Protein AF-A0A6A3AY02-F1 (afdb_monomer)

Radius of gyration: 21.44 Å; Cα contacts (8 Å, |Δi|>4): 370; chains: 1; bounding box: 62×50×59 Å

Mean predicted aligned error: 6.91 Å

Solvent-accessible surface area (backbone atoms only — not comparable to full-atom values): 13619 Å² total; per-residue (Å²): 131,86,52,74,67,58,55,50,52,54,50,51,51,53,55,56,56,63,70,63,65,69,79,78,70,80,84,74,63,45,76,61,80,74,96,69,94,82,72,76,54,51,54,57,48,49,52,50,34,54,79,69,73,44,45,33,36,35,40,76,38,62,57,63,68,48,48,60,43,36,38,75,63,79,38,34,30,33,34,22,44,49,58,91,47,27,60,59,23,34,77,30,59,67,55,16,37,51,48,42,46,69,56,41,59,70,47,47,78,51,21,41,58,46,29,39,26,51,30,63,31,40,89,74,38,93,82,65,46,51,87,19,46,58,47,20,51,50,27,43,46,52,35,28,49,76,68,73,36,43,91,64,34,36,54,33,42,34,36,44,65,79,55,41,67,35,54,73,61,24,80,56,10,28,56,32,73,84,42,37,79,75,44,49,48,61,37,51,54,49,24,58,76,62,75,30,59,88,40,70,50,83,60,36,66,60,57,34,72,76,34,59,92,78,39,53,69,37,30,52,67,73,43,89,50,96,81,63,88,59,33,37,56,54,32,52,53,42,9,51,51,28,20,51,66,74,71,108

Nearest PDB structures (foldseek):
  6jms-assembly1_A  TM=9.534E-01  e=2.964E-25  Cryptomeria japonica
  1ghr-assembly1_A  TM=9.213E-01  e=2.126E-22  Hordeum vulgare
  1ghs-assembly2_B  TM=9.311E-01  e=1.756E-21  Hordeum vulgare
  3ur8-assembly1_A  TM=9.381E-01  e=1.210E-20  Solanum tuberosum
  4gzj-assembly1_A  TM=9.303E-01  e=4.294E-20  Solanum tuberosum

Foldseek 3Di:
DDDPVNVVVVVVVVVVVVVPPPPPDDADAEEPDDPDDDDDFLLVVLVVCVVVVHQEYEYQAQDPRNLVSQFQSNREYEHEDELVCLVVLLVDLVSLLVCCVVRPVVRPPRHRYQEYAYYEQQCPPPVNSQQRRLSNQVSNLVSCVVVVNLVRYAYEHEHELVQWPDLPQVLQAAGDPVCQVRHVVSRVVVCVVSVHDYHYDADLPVVCVVCVVPDPVCLQVVHDDDPDPHRSRRSSVSSVVSRVVVRD

InterPro domains:
  IPR000490 Glycoside hydrolase family 17 [PF00332] (28-247)
  IPR017853 Glycoside hydrolase superfamily [SSF51445] (28-246)
  IPR044965 Glycoside hydrolase family 17, plant [PTHR32227] (17-247)

Sequence (248 aa):
MASRDFFLLISAIALFSAIFVSDAAGSVGINYGRVANNLPSPGKVVELLKSRGINKVKLYDTDATVLTALANSGITVVVALPNELLASIAVDQSTADNWVQSNITKFYPQTKIEATAVGNEVFVDPNNTTNYLVPAMKNIHASLVKSKLDSAIKISSPLAFSALQNSYPSSAGSFKQELVEHVIKPMLDFLKQTGSYLMVNAYPFFAYSANSNQISPDYDLFKDNPGVVDSGFEAQIDAVFAALSAIQ

Organism: Hibiscus syriacus (NCBI:txid106335)

Structure (mmCIF, N/CA/C/O backbone):
data_AF-A0A6A3AY02-F1
#
_entry.id   AF-A0A6A3AY02-F1
#
loop_
_atom_site.group_PDB
_atom_site.id
_atom_site.type_symbol
_atom_site.label_atom_id
_atom_site.label_alt_id
_atom_site.label_comp_id
_atom_site.label_asym_id
_atom_site.label_entity_id
_atom_site.label_seq_id
_atom_site.pdbx_PDB_ins_code
_atom_site.Cartn_x
_atom_site.Cartn_y
_atom_site.Cartn_z
_atom_site.occupancy
_atom_site.B_iso_or_equiv
_atom_site.auth_seq_id
_atom_site.auth_comp_id
_atom_site.auth_asym_id
_atom_site.auth_atom_id
_atom_site.pdbx_PDB_model_num
ATOM 1 N N . MET A 1 1 ? 42.255 -29.638 26.670 1.00 57.69 1 MET A N 1
ATOM 2 C CA . MET A 1 1 ? 41.013 -30.438 26.599 1.00 57.69 1 MET A CA 1
ATOM 3 C C . MET A 1 1 ? 39.868 -29.494 26.934 1.00 57.69 1 MET A C 1
ATOM 5 O O . MET A 1 1 ? 39.873 -28.960 28.034 1.00 57.69 1 MET A O 1
ATOM 9 N N . ALA A 1 2 ? 38.988 -29.168 25.985 1.00 55.38 2 ALA A N 1
ATOM 10 C CA . ALA A 1 2 ? 37.856 -28.281 26.270 1.00 55.38 2 ALA A CA 1
ATOM 11 C C . ALA A 1 2 ? 36.862 -28.983 27.216 1.00 55.38 2 ALA A C 1
ATOM 13 O O . ALA A 1 2 ? 36.663 -30.194 27.099 1.00 55.38 2 ALA A O 1
ATOM 14 N N . SER A 1 3 ? 36.297 -28.252 28.184 1.00 77.75 3 SER A N 1
ATOM 15 C CA . SER A 1 3 ? 35.398 -28.823 29.194 1.00 77.75 3 SER A CA 1
ATOM 16 C C . SER A 1 3 ? 34.024 -29.146 28.601 1.00 77.75 3 SER A C 1
ATOM 18 O O . SER A 1 3 ? 33.590 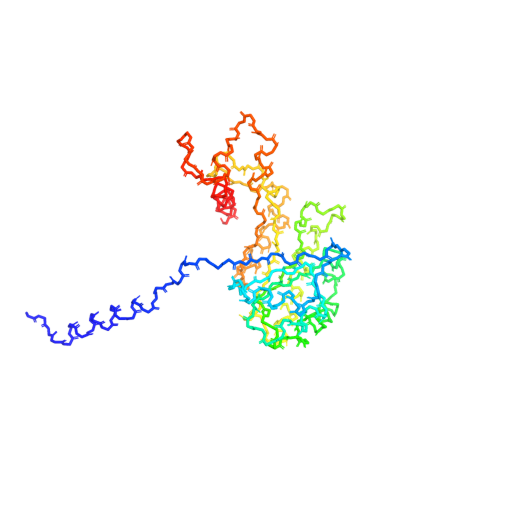-28.540 27.623 1.00 77.75 3 SER A O 1
ATOM 20 N N . ARG A 1 4 ? 33.305 -30.091 29.215 1.00 74.31 4 ARG A N 1
ATOM 21 C CA . ARG A 1 4 ? 31.925 -30.441 28.839 1.00 74.31 4 ARG A CA 1
ATOM 22 C C . ARG A 1 4 ? 31.005 -29.211 28.801 1.00 74.31 4 ARG A C 1
ATOM 24 O O . ARG A 1 4 ? 30.156 -29.116 27.923 1.00 74.31 4 ARG A O 1
ATOM 31 N N . ASP A 1 5 ? 31.232 -28.252 29.693 1.00 69.56 5 ASP A N 1
ATOM 32 C CA . ASP A 1 5 ? 30.441 -27.021 29.792 1.00 69.56 5 ASP A CA 1
ATOM 33 C C . ASP A 1 5 ? 30.695 -26.069 28.611 1.00 69.56 5 ASP A C 1
ATOM 35 O O . ASP A 1 5 ? 29.775 -25.397 28.149 1.00 69.56 5 ASP A O 1
ATOM 39 N N . PHE A 1 6 ? 31.909 -26.079 28.048 1.00 73.62 6 PHE A N 1
ATOM 40 C CA . PHE A 1 6 ? 32.241 -25.335 26.829 1.00 73.62 6 PHE A CA 1
ATOM 41 C C . PHE A 1 6 ? 31.478 -25.876 25.609 1.00 73.62 6 PHE A C 1
ATOM 43 O O . PHE A 1 6 ? 30.947 -25.105 24.811 1.00 73.62 6 PHE A O 1
ATOM 50 N N . PHE A 1 7 ? 31.344 -27.201 25.495 1.00 67.25 7 PHE A N 1
ATOM 51 C CA . PHE A 1 7 ? 30.560 -27.824 24.424 1.00 67.25 7 PHE A CA 1
ATOM 52 C C . PHE A 1 7 ? 29.047 -27.619 24.591 1.00 67.25 7 PHE A C 1
ATOM 54 O O . PHE A 1 7 ? 28.342 -27.449 23.594 1.00 67.25 7 PHE A O 1
ATOM 61 N N . LEU A 1 8 ? 28.542 -27.578 25.831 1.00 68.94 8 LEU A N 1
ATOM 62 C CA . LEU A 1 8 ? 27.135 -27.268 26.117 1.00 68.94 8 LEU A CA 1
ATOM 63 C C . LEU A 1 8 ? 26.787 -25.812 25.780 1.00 68.94 8 LEU A C 1
ATOM 65 O O . LEU A 1 8 ? 25.734 -25.566 25.197 1.00 68.94 8 LEU A O 1
ATOM 69 N N . LEU A 1 9 ? 27.683 -24.864 26.070 1.00 67.00 9 LEU A N 1
ATOM 70 C CA . LEU A 1 9 ? 27.492 -23.451 25.736 1.00 67.00 9 LEU A CA 1
ATOM 71 C C . LEU A 1 9 ? 27.463 -23.223 24.216 1.00 67.00 9 LEU A C 1
ATOM 73 O O . LEU A 1 9 ? 26.577 -22.532 23.718 1.00 67.00 9 LEU A O 1
ATOM 77 N N . ILE A 1 10 ? 28.375 -23.853 23.466 1.00 67.88 10 ILE A N 1
ATOM 78 C CA . ILE A 1 10 ? 28.383 -23.783 21.993 1.00 67.88 10 ILE A CA 1
ATOM 79 C C . ILE A 1 10 ? 27.111 -24.405 21.406 1.00 67.88 10 ILE A C 1
ATOM 81 O O . ILE A 1 10 ? 26.512 -23.836 20.495 1.00 67.88 10 ILE A O 1
ATOM 85 N N . SER A 1 11 ? 26.658 -25.534 21.958 1.00 58.81 11 SER A N 1
ATOM 86 C CA . SER A 1 11 ? 25.424 -26.192 21.514 1.00 58.81 11 SER A CA 1
ATOM 87 C C . SER A 1 11 ? 24.186 -25.332 21.794 1.00 58.81 11 SER A C 1
ATOM 89 O O . SER A 1 11 ? 23.305 -25.241 20.944 1.00 58.81 11 SER A O 1
ATOM 91 N N . ALA A 1 12 ? 24.134 -24.647 22.943 1.00 59.75 12 ALA A N 1
ATOM 92 C CA . ALA A 1 12 ? 23.050 -23.730 23.295 1.00 59.75 12 ALA A CA 1
ATOM 93 C C . ALA A 1 12 ? 23.022 -22.474 22.405 1.00 59.75 12 ALA A C 1
ATOM 95 O O . ALA A 1 12 ? 21.943 -22.044 22.001 1.00 59.75 12 ALA A O 1
ATOM 96 N N . ILE A 1 13 ? 24.190 -21.922 22.051 1.00 59.88 13 ILE A N 1
ATOM 97 C CA . ILE A 1 13 ? 24.303 -20.800 21.105 1.00 59.88 13 ILE A CA 1
ATOM 98 C C . ILE A 1 13 ? 23.837 -21.235 19.709 1.00 59.88 13 ILE A C 1
ATOM 100 O O . ILE A 1 13 ? 23.023 -20.542 19.109 1.00 59.88 13 ILE A O 1
ATOM 104 N N . ALA A 1 14 ? 24.265 -22.407 19.227 1.00 56.19 14 ALA A N 1
ATOM 105 C CA . ALA A 1 14 ? 23.847 -22.940 17.928 1.00 56.19 14 ALA A CA 1
ATOM 106 C C . ALA A 1 14 ? 22.333 -23.234 17.858 1.00 56.19 14 ALA A C 1
ATOM 108 O O . ALA A 1 14 ? 21.701 -22.952 16.841 1.00 56.19 14 ALA A O 1
ATOM 109 N N . LEU A 1 15 ? 21.734 -23.738 18.946 1.00 46.78 15 LEU A N 1
ATOM 110 C CA . LEU A 1 15 ? 20.281 -23.917 19.064 1.00 46.78 15 LEU A CA 1
ATOM 111 C C . LEU A 1 15 ? 19.529 -22.578 19.076 1.00 46.78 15 LEU A C 1
ATOM 113 O O . LEU A 1 15 ? 18.480 -22.484 18.448 1.00 46.78 15 LEU A O 1
ATOM 117 N N . PHE A 1 16 ? 20.065 -21.534 19.716 1.00 46.91 16 PHE A N 1
ATOM 118 C CA . PHE A 1 16 ? 19.480 -20.188 19.658 1.00 46.91 16 PHE A CA 1
ATOM 119 C C . PHE A 1 16 ? 19.589 -19.564 18.260 1.00 46.91 16 PHE A C 1
ATOM 121 O O . PHE A 1 16 ? 18.646 -18.922 17.808 1.00 46.91 16 PHE A O 1
ATOM 128 N N . SER A 1 17 ? 20.695 -19.788 17.541 1.00 43.72 17 SER A N 1
ATOM 129 C CA . SER A 1 17 ? 20.864 -19.331 16.154 1.00 43.72 17 SER A CA 1
ATOM 130 C C . SER A 1 17 ? 19.908 -20.032 15.182 1.00 43.72 17 SER A C 1
ATOM 132 O O . SER A 1 17 ? 19.428 -19.401 14.246 1.00 43.72 17 SER A O 1
ATOM 134 N N . ALA A 1 18 ? 19.579 -21.305 15.424 1.00 41.06 18 ALA A N 1
ATOM 135 C CA . ALA A 1 18 ? 18.629 -22.066 14.610 1.00 41.06 18 ALA A CA 1
ATOM 136 C C . ALA A 1 18 ? 17.156 -21.652 14.818 1.00 41.06 18 ALA A C 1
ATOM 138 O O . ALA A 1 18 ? 16.317 -21.960 13.976 1.00 41.06 18 ALA A O 1
ATOM 139 N N . ILE A 1 19 ? 16.830 -20.936 15.902 1.00 45.12 19 ILE A N 1
ATOM 140 C CA . ILE A 1 19 ? 15.481 -20.381 16.137 1.00 45.12 19 ILE A CA 1
ATOM 141 C C . ILE A 1 19 ? 15.280 -19.061 15.363 1.00 45.12 19 ILE A C 1
ATOM 143 O O . ILE A 1 19 ? 14.147 -18.655 15.121 1.00 45.12 19 ILE A O 1
ATOM 147 N N . PHE A 1 20 ? 16.362 -18.429 14.893 1.00 39.34 20 PHE A N 1
ATOM 148 C CA . PHE A 1 20 ? 16.323 -17.255 14.014 1.00 39.34 20 PHE A CA 1
ATOM 149 C C . PHE A 1 20 ? 16.580 -17.613 12.549 1.00 39.34 20 PHE A C 1
ATOM 151 O O . PHE A 1 20 ? 17.207 -16.847 11.816 1.00 39.34 20 PHE A O 1
ATOM 158 N N . VAL A 1 21 ? 16.058 -18.751 12.085 1.00 37.75 21 VAL A N 1
ATOM 159 C CA . VAL A 1 21 ? 15.730 -18.845 10.662 1.00 37.75 21 VAL A CA 1
ATOM 160 C C . VAL A 1 21 ? 14.590 -17.855 10.456 1.00 37.75 21 VAL A C 1
ATOM 162 O O . VAL A 1 21 ? 13.433 -18.158 10.738 1.00 37.75 21 VAL A O 1
ATOM 165 N N . SER A 1 22 ? 14.929 -16.625 10.053 1.00 42.44 22 SER A N 1
ATOM 166 C CA . SER A 1 22 ? 13.935 -15.721 9.497 1.00 42.44 22 SER A CA 1
ATOM 167 C C . SER A 1 22 ? 13.241 -16.503 8.397 1.00 42.44 22 SER A C 1
ATOM 169 O O . SER A 1 22 ? 13.919 -17.031 7.512 1.00 42.44 22 SER A O 1
ATOM 171 N N . ASP A 1 23 ? 11.922 -16.598 8.479 1.00 43.56 23 ASP A N 1
ATOM 172 C CA . ASP A 1 23 ? 11.083 -17.083 7.398 1.00 43.56 23 ASP A CA 1
ATOM 173 C C . ASP A 1 23 ? 11.263 -16.089 6.236 1.00 43.56 23 ASP A C 1
ATOM 175 O O . ASP A 1 23 ? 10.531 -15.118 6.083 1.00 43.56 23 ASP A O 1
ATOM 179 N N . ALA A 1 24 ? 12.360 -16.246 5.492 1.00 48.09 24 ALA A N 1
ATOM 180 C CA . ALA A 1 24 ? 12.727 -15.422 4.346 1.00 48.09 24 ALA A CA 1
ATOM 181 C C . ALA A 1 24 ? 11.856 -15.771 3.129 1.00 48.09 24 ALA A C 1
ATOM 183 O O . ALA A 1 24 ? 12.067 -15.255 2.033 1.00 48.09 24 ALA A O 1
ATOM 184 N N . ALA A 1 25 ? 10.869 -16.652 3.311 1.00 57.47 25 ALA A N 1
ATOM 185 C CA . ALA A 1 25 ? 9.790 -16.841 2.372 1.00 57.47 25 ALA A CA 1
ATOM 186 C C . ALA A 1 25 ? 8.849 -15.631 2.464 1.00 57.47 25 ALA A C 1
ATOM 188 O O . ALA A 1 25 ? 8.088 -15.468 3.418 1.00 57.47 25 ALA A O 1
ATOM 189 N N . GLY A 1 26 ? 8.899 -14.760 1.454 1.00 74.56 26 GLY A N 1
ATOM 190 C CA . GLY A 1 26 ? 7.875 -13.737 1.270 1.00 74.56 26 GLY A CA 1
ATOM 191 C C . GLY A 1 26 ? 6.475 -14.364 1.222 1.00 74.56 26 GLY A C 1
ATOM 192 O O . GLY A 1 26 ? 6.285 -15.481 0.744 1.00 74.56 26 GLY A O 1
ATOM 193 N N . SER A 1 27 ? 5.468 -13.650 1.721 1.00 87.19 27 SER A N 1
ATOM 194 C CA . SER A 1 27 ? 4.073 -14.095 1.645 1.00 87.19 27 SER A CA 1
ATOM 195 C C . SER A 1 27 ? 3.417 -13.621 0.351 1.00 87.19 27 SER A C 1
ATOM 197 O O . SER A 1 27 ? 3.540 -12.446 0.006 1.00 87.19 27 SER A O 1
ATOM 199 N N . VAL A 1 28 ? 2.638 -14.482 -0.301 1.00 92.38 28 VAL A N 1
ATOM 200 C CA . VAL A 1 28 ? 1.819 -14.102 -1.461 1.00 92.38 28 VAL A CA 1
ATOM 201 C C . VAL A 1 28 ? 0.408 -13.727 -1.008 1.00 92.38 28 VAL A C 1
ATOM 203 O O . VAL A 1 28 ? -0.215 -14.429 -0.212 1.00 92.38 28 VAL A O 1
ATOM 206 N N . GLY A 1 29 ? -0.108 -12.621 -1.539 1.00 96.06 29 GLY A N 1
ATOM 207 C CA . GLY A 1 29 ? -1.484 -12.173 -1.343 1.00 96.06 29 GLY A CA 1
ATOM 208 C C . GLY A 1 29 ? -2.120 -11.720 -2.653 1.00 96.06 29 GLY A C 1
ATOM 209 O O . GLY A 1 29 ? -1.474 -11.703 -3.698 1.00 96.06 29 GLY A O 1
ATOM 210 N N . ILE A 1 30 ? -3.397 -11.342 -2.593 1.00 97.81 30 ILE A N 1
ATOM 211 C CA . ILE A 1 30 ? -4.144 -10.826 -3.748 1.00 97.81 30 ILE A CA 1
ATOM 212 C C . ILE A 1 30 ? -4.733 -9.445 -3.456 1.00 97.81 30 ILE A C 1
ATOM 214 O O . ILE A 1 30 ? -5.185 -9.155 -2.352 1.00 97.81 30 ILE A O 1
ATOM 218 N N . ASN A 1 31 ? -4.790 -8.601 -4.482 1.00 98.44 31 ASN A N 1
ATOM 219 C CA . ASN A 1 31 ? -5.604 -7.392 -4.469 1.00 98.44 31 ASN A CA 1
ATOM 220 C C . ASN A 1 31 ? -7.081 -7.761 -4.708 1.00 98.44 31 ASN A C 1
ATOM 222 O O . ASN A 1 31 ? -7.425 -8.287 -5.766 1.00 98.44 31 ASN A O 1
ATOM 226 N N . TYR A 1 32 ? -7.969 -7.477 -3.753 1.00 98.19 32 TYR A N 1
ATOM 227 C CA . TYR A 1 32 ? -9.411 -7.695 -3.904 1.00 98.19 32 TYR A CA 1
ATOM 228 C C . TYR A 1 32 ? -10.086 -6.428 -4.438 1.00 98.19 32 TYR A C 1
ATOM 230 O O . TYR A 1 32 ? -10.705 -5.656 -3.705 1.00 98.19 32 TYR A O 1
ATOM 238 N N . GLY A 1 33 ? -9.935 -6.217 -5.747 1.00 97.00 33 GLY A N 1
ATOM 239 C CA . GLY A 1 33 ? -10.624 -5.158 -6.482 1.00 97.00 33 GLY A CA 1
ATOM 240 C C . GLY A 1 33 ? -12.119 -5.448 -6.621 1.00 97.00 33 GLY A C 1
ATOM 241 O O . GLY A 1 33 ? -12.519 -6.586 -6.869 1.00 97.00 33 GLY A O 1
ATOM 242 N N . ARG A 1 34 ? -12.952 -4.413 -6.449 1.00 97.12 34 ARG A N 1
ATOM 243 C CA . ARG A 1 34 ? -14.421 -4.548 -6.447 1.00 97.12 34 ARG A CA 1
ATOM 244 C C . ARG A 1 34 ? -15.165 -3.599 -7.386 1.00 97.12 34 ARG A C 1
ATOM 246 O O . ARG A 1 34 ? -16.381 -3.473 -7.292 1.00 97.12 34 ARG A O 1
ATOM 253 N N . VAL A 1 35 ? -14.461 -2.957 -8.315 1.00 96.12 35 VAL A N 1
ATOM 254 C CA . VAL A 1 35 ? -15.073 -2.119 -9.357 1.00 96.12 35 VAL A CA 1
ATOM 255 C C . VAL A 1 35 ? -15.604 -3.020 -10.479 1.00 96.12 35 VAL A C 1
ATOM 257 O O . VAL A 1 35 ? -14.951 -3.217 -11.498 1.00 96.12 35 VAL A O 1
ATOM 260 N N . ALA A 1 36 ? -16.763 -3.637 -10.245 1.00 95.81 36 ALA A N 1
ATOM 261 C CA . ALA A 1 36 ? -17.497 -4.478 -11.194 1.00 95.81 36 ALA A CA 1
ATOM 262 C C . ALA A 1 36 ? -18.936 -4.721 -10.695 1.00 95.81 36 ALA A C 1
ATOM 264 O O . ALA A 1 36 ? -19.252 -4.458 -9.537 1.00 95.81 36 ALA A O 1
ATOM 265 N N . ASN A 1 37 ? -19.818 -5.233 -11.558 1.00 94.75 37 ASN A N 1
ATOM 266 C CA . ASN A 1 37 ? -21.254 -5.391 -11.273 1.00 94.75 37 ASN A CA 1
ATOM 267 C C . ASN A 1 37 ? -21.728 -6.854 -11.142 1.00 94.75 37 ASN A C 1
ATOM 269 O O . ASN A 1 37 ? -22.921 -7.096 -10.976 1.00 94.75 37 ASN A O 1
ATOM 273 N N . ASN A 1 38 ? -20.820 -7.827 -11.222 1.00 96.50 38 ASN A N 1
ATOM 274 C CA . ASN A 1 38 ? -21.133 -9.261 -11.250 1.00 96.50 38 ASN A CA 1
ATOM 275 C C . ASN A 1 38 ? -20.232 -10.101 -10.323 1.00 96.50 38 ASN A C 1
ATOM 277 O O . ASN A 1 38 ? -20.104 -11.312 -10.505 1.00 96.50 38 ASN A O 1
ATOM 281 N N . LEU A 1 39 ? -19.580 -9.465 -9.346 1.00 97.75 39 LEU A N 1
ATOM 282 C CA . LEU A 1 39 ? -18.666 -10.151 -8.436 1.00 97.75 39 LEU A CA 1
ATOM 283 C C . LEU A 1 39 ? -19.417 -11.001 -7.397 1.00 97.75 39 LEU A C 1
ATOM 285 O O . LEU A 1 39 ? -20.535 -10.657 -7.002 1.00 97.75 39 LEU A O 1
ATOM 289 N N . PRO A 1 40 ? -18.801 -12.087 -6.893 1.00 97.75 40 PRO A N 1
ATOM 290 C CA . PRO A 1 40 ? -19.335 -12.828 -5.756 1.00 97.75 40 PRO A CA 1
ATOM 291 C C . PRO A 1 40 ? -19.459 -11.949 -4.503 1.00 97.75 40 PRO A C 1
ATOM 293 O O . PRO A 1 40 ? -18.719 -10.980 -4.328 1.00 97.75 40 PRO A O 1
ATOM 296 N N . SER A 1 41 ? -20.354 -12.331 -3.587 1.00 98.44 41 SER A N 1
ATOM 297 C CA . SER A 1 41 ? -20.463 -11.663 -2.286 1.00 98.44 41 SER A CA 1
ATOM 298 C C . SER A 1 41 ? -19.168 -11.803 -1.468 1.00 98.44 41 SER A C 1
ATOM 300 O O . SER A 1 41 ? -18.450 -12.796 -1.633 1.00 98.44 41 SER A O 1
ATOM 302 N N . PRO A 1 42 ? -18.877 -10.881 -0.530 1.00 98.56 42 PRO A N 1
ATOM 303 C CA . PRO A 1 42 ? -17.646 -10.930 0.262 1.00 98.56 42 PRO A CA 1
ATOM 304 C C . PRO A 1 42 ? -17.436 -12.257 1.003 1.00 98.56 42 PRO A C 1
ATOM 306 O O . PRO A 1 42 ? -16.329 -12.782 1.007 1.00 98.56 42 PRO A O 1
ATOM 309 N N . GLY A 1 43 ? -18.502 -12.859 1.546 1.00 98.62 43 GLY A N 1
ATOM 310 C CA . GLY A 1 43 ? -18.429 -14.184 2.177 1.00 98.62 43 GLY A CA 1
ATOM 311 C C . GLY A 1 43 ? -17.974 -15.288 1.214 1.00 98.62 43 GLY A C 1
ATOM 312 O O . GLY A 1 43 ? -17.070 -16.051 1.544 1.00 98.62 43 GLY A O 1
ATOM 313 N N . LYS A 1 44 ? -18.510 -15.312 -0.017 1.00 98.62 44 LYS A N 1
ATOM 314 C CA . LYS A 1 44 ? -18.074 -16.259 -1.060 1.00 98.62 44 LYS A CA 1
ATOM 315 C C . LYS A 1 44 ? -16.628 -16.021 -1.489 1.00 98.62 44 LYS A C 1
ATOM 317 O O . LYS A 1 44 ? -15.915 -16.972 -1.793 1.00 98.62 44 LYS A O 1
ATOM 322 N N . VAL A 1 45 ? -16.176 -14.765 -1.512 1.00 98.56 45 VAL A N 1
ATOM 323 C CA . VAL A 1 45 ? -14.765 -14.458 -1.784 1.00 98.56 45 VAL A CA 1
ATOM 324 C C . VAL A 1 45 ? -13.872 -14.968 -0.654 1.00 98.56 45 VAL A C 1
ATOM 326 O O . VAL A 1 45 ? -12.841 -15.568 -0.935 1.00 98.56 45 VAL A O 1
ATOM 329 N N . VAL A 1 46 ? -14.276 -14.826 0.611 1.00 98.62 46 VAL A N 1
ATOM 330 C CA . VAL A 1 46 ? -13.527 -15.381 1.753 1.00 98.62 46 VAL A CA 1
ATOM 331 C C . VAL A 1 46 ? -13.429 -16.909 1.679 1.00 98.62 46 VAL A C 1
ATOM 333 O O . VAL A 1 46 ? -12.347 -17.460 1.885 1.00 98.62 46 VAL A O 1
ATOM 336 N N . GLU A 1 47 ? -14.515 -17.599 1.324 1.00 98.50 47 GLU A N 1
ATOM 337 C CA . GLU A 1 47 ? -14.500 -19.045 1.058 1.00 98.50 47 GLU A CA 1
ATOM 338 C C . GLU A 1 47 ? -13.538 -19.406 -0.084 1.00 98.50 47 GLU A C 1
ATOM 340 O O . GLU A 1 47 ? -12.726 -20.325 0.055 1.00 98.50 47 GLU A O 1
ATOM 345 N N . LEU A 1 48 ? -13.578 -18.653 -1.189 1.00 98.44 48 LEU A N 1
ATOM 346 C CA . LEU A 1 48 ? -12.697 -18.862 -2.336 1.00 98.44 48 LEU A CA 1
ATOM 347 C C . LEU A 1 48 ? -11.220 -18.698 -1.953 1.00 98.44 48 LEU A C 1
ATOM 349 O O . LEU A 1 48 ? -10.423 -19.585 -2.262 1.00 98.44 48 LEU A O 1
ATOM 353 N N . LEU A 1 49 ? -10.864 -17.616 -1.253 1.00 98.06 49 LEU A N 1
ATOM 354 C CA . LEU A 1 49 ? -9.496 -17.354 -0.792 1.00 98.06 49 LEU A CA 1
ATOM 355 C C . LEU A 1 49 ? -8.979 -18.514 0.069 1.00 98.06 49 LEU A C 1
ATOM 357 O O . LEU A 1 49 ? -7.920 -19.075 -0.222 1.00 98.06 49 LEU A O 1
ATOM 361 N N . LYS A 1 50 ? -9.779 -18.962 1.047 1.00 97.50 50 LYS A N 1
ATOM 362 C CA . LYS A 1 50 ? -9.448 -20.122 1.890 1.00 97.50 50 LYS A CA 1
ATOM 363 C C . LYS A 1 50 ? -9.257 -21.400 1.076 1.00 97.50 50 LYS A C 1
ATOM 365 O O . LYS A 1 50 ? -8.276 -22.108 1.280 1.00 97.50 50 LYS A O 1
ATOM 370 N N . SER A 1 51 ? -10.147 -21.673 0.119 1.00 98.00 51 SER A N 1
ATOM 371 C CA . SER A 1 51 ? -10.072 -22.866 -0.742 1.00 98.00 51 SER A CA 1
ATOM 372 C C . SER A 1 51 ? -8.840 -22.904 -1.660 1.00 98.00 51 SER A C 1
ATOM 374 O O . SER A 1 51 ? -8.549 -23.936 -2.265 1.00 98.00 51 SER A O 1
ATOM 376 N N . ARG A 1 52 ? -8.136 -21.774 -1.801 1.00 96.75 52 ARG A N 1
ATOM 377 C CA . ARG A 1 52 ? -6.910 -21.622 -2.596 1.00 96.75 52 ARG A CA 1
ATOM 378 C C . ARG A 1 52 ? -5.664 -21.413 -1.735 1.00 96.75 52 ARG A C 1
ATOM 380 O O . ARG A 1 52 ? -4.600 -21.162 -2.285 1.00 96.75 52 ARG A O 1
ATOM 387 N N . GLY A 1 53 ? -5.787 -21.507 -0.409 1.00 95.31 53 GLY A N 1
ATOM 388 C CA . GLY A 1 53 ? -4.675 -21.275 0.514 1.00 95.31 53 GLY A CA 1
ATOM 389 C C . GLY A 1 53 ? -4.203 -19.818 0.567 1.00 95.31 53 GLY A C 1
ATOM 390 O O . GLY A 1 53 ? -3.121 -19.553 1.082 1.00 95.31 53 GLY A O 1
ATOM 391 N N . ILE A 1 54 ? -4.994 -18.868 0.056 1.00 96.50 54 ILE A N 1
ATOM 392 C CA . ILE A 1 54 ? -4.651 -17.444 0.081 1.00 96.50 54 ILE A CA 1
ATOM 393 C C . ILE A 1 54 ? -5.031 -16.882 1.447 1.00 96.50 54 ILE A C 1
ATOM 395 O O . ILE A 1 54 ? -6.201 -16.871 1.832 1.00 96.50 54 ILE A O 1
ATOM 399 N N . ASN A 1 55 ? -4.028 -16.403 2.175 1.00 96.44 55 ASN A N 1
ATOM 400 C CA . ASN A 1 55 ? -4.163 -15.916 3.546 1.00 96.44 55 ASN A CA 1
ATOM 401 C C . ASN A 1 55 ? -3.883 -14.412 3.690 1.00 96.44 55 ASN A C 1
ATOM 403 O O . ASN A 1 55 ? -3.938 -13.902 4.808 1.00 96.44 55 ASN A O 1
ATOM 407 N N . LYS A 1 56 ? -3.624 -13.700 2.586 1.00 98.38 56 LYS A N 1
ATOM 408 C CA . LYS A 1 56 ? -3.425 -12.248 2.559 1.00 98.38 56 LYS A CA 1
ATOM 409 C C . LYS A 1 56 ? -4.224 -11.577 1.453 1.00 98.38 56 LYS A C 1
ATOM 411 O O . LYS A 1 56 ? -4.247 -12.050 0.315 1.00 98.38 56 LYS A O 1
ATOM 416 N N . VAL A 1 57 ? -4.836 -10.445 1.782 1.00 98.56 57 VAL A N 1
ATOM 417 C CA . VAL A 1 57 ? -5.586 -9.629 0.828 1.00 98.56 57 VAL A CA 1
ATOM 418 C C . VAL A 1 57 ? -5.318 -8.139 1.032 1.00 98.56 57 VAL A C 1
ATOM 420 O O . VAL A 1 57 ? -5.232 -7.667 2.162 1.00 98.56 57 VAL A O 1
ATOM 423 N N . LYS A 1 58 ? -5.226 -7.383 -0.062 1.00 98.62 58 LYS A N 1
ATOM 424 C CA . LYS A 1 58 ? -5.252 -5.916 -0.042 1.00 98.62 58 LYS A CA 1
ATOM 425 C C . LYS A 1 58 ? -6.594 -5.414 -0.564 1.00 98.62 58 LYS A C 1
ATOM 427 O O . LYS A 1 58 ? -7.027 -5.806 -1.649 1.00 98.62 58 LYS A O 1
ATOM 432 N N . LEU A 1 59 ? -7.245 -4.556 0.212 1.00 98.69 59 LEU A N 1
ATOM 433 C CA . LEU A 1 59 ? -8.422 -3.788 -0.183 1.00 98.69 59 LEU A CA 1
ATOM 434 C C . LEU A 1 59 ? -7.987 -2.399 -0.675 1.00 98.69 59 LEU A C 1
ATOM 436 O O . LEU A 1 59 ? -6.906 -1.916 -0.338 1.00 98.69 59 LEU A O 1
ATOM 440 N N . TYR A 1 60 ? -8.843 -1.754 -1.465 1.00 98.06 60 TYR A N 1
ATOM 441 C CA . TYR A 1 60 ? -8.651 -0.371 -1.933 1.00 98.06 60 TYR A CA 1
ATOM 442 C C . TYR A 1 60 ? -9.534 0.635 -1.181 1.00 98.06 60 TYR A C 1
ATOM 444 O O . TYR A 1 60 ? -9.629 1.792 -1.569 1.00 98.06 60 TYR A O 1
ATOM 452 N N . ASP A 1 61 ? -10.170 0.188 -0.101 1.00 97.88 61 ASP A N 1
ATOM 453 C CA . ASP A 1 61 ? -11.048 0.971 0.760 1.00 97.88 61 ASP A CA 1
ATOM 454 C C . ASP A 1 61 ? -11.137 0.307 2.151 1.00 97.88 61 ASP A C 1
ATOM 456 O O . ASP A 1 61 ? -10.339 -0.576 2.498 1.00 97.88 61 ASP A O 1
ATOM 460 N N . THR A 1 62 ? -12.145 0.713 2.925 1.00 98.31 62 THR A N 1
ATOM 461 C CA . THR A 1 62 ? -12.526 0.136 4.218 1.00 98.31 62 THR A CA 1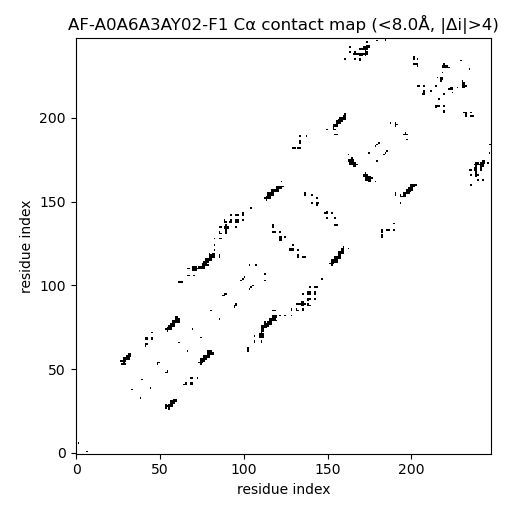
ATOM 462 C C . THR A 1 62 ? -14.002 -0.280 4.252 1.00 98.31 62 THR A C 1
ATOM 464 O O . THR A 1 62 ? -14.716 0.008 5.213 1.00 98.31 62 THR A O 1
ATOM 467 N N . ASP A 1 63 ? -14.492 -0.938 3.195 1.00 98.50 63 ASP A N 1
ATOM 468 C CA . ASP A 1 63 ? -15.890 -1.389 3.130 1.00 98.50 63 ASP A CA 1
ATOM 469 C C . ASP A 1 63 ? -16.262 -2.294 4.319 1.00 98.50 63 ASP A C 1
ATOM 471 O O . ASP A 1 63 ? -15.695 -3.372 4.532 1.00 98.50 63 ASP A O 1
ATOM 475 N N . ALA A 1 64 ? -17.268 -1.861 5.080 1.00 98.56 64 ALA A N 1
ATOM 476 C CA . ALA A 1 64 ? -17.696 -2.526 6.303 1.00 98.56 64 ALA A CA 1
ATOM 477 C C . ALA A 1 64 ? -18.236 -3.945 6.069 1.00 98.56 64 ALA A C 1
ATOM 479 O O . ALA A 1 64 ? -18.066 -4.811 6.932 1.00 98.56 64 ALA A O 1
ATOM 480 N N . THR A 1 65 ? -18.878 -4.204 4.927 1.00 98.56 65 THR A N 1
ATOM 481 C CA . THR A 1 65 ? -19.424 -5.527 4.589 1.00 98.56 65 THR A CA 1
ATOM 482 C C . THR A 1 65 ? -18.288 -6.517 4.362 1.00 98.56 65 THR A C 1
ATOM 484 O O . THR A 1 65 ? -18.348 -7.655 4.831 1.00 98.56 65 THR A O 1
ATOM 487 N N . VAL A 1 66 ? -17.222 -6.080 3.689 1.00 98.69 66 VAL A N 1
ATOM 488 C CA . VAL A 1 66 ? -16.058 -6.925 3.414 1.00 98.69 66 VAL A CA 1
ATOM 489 C C . VAL A 1 66 ? -15.219 -7.151 4.661 1.00 98.69 66 VAL A C 1
ATOM 491 O O . VAL A 1 66 ? -14.858 -8.296 4.932 1.00 98.69 66 VAL A O 1
ATOM 494 N N . LEU A 1 67 ? -14.962 -6.107 5.453 1.00 98.81 67 LEU A N 1
ATOM 495 C CA . LEU A 1 67 ? -14.261 -6.257 6.730 1.00 98.81 67 LEU A CA 1
ATOM 496 C C . LEU A 1 67 ? -15.031 -7.204 7.660 1.00 98.81 67 LEU A C 1
ATOM 498 O O . LEU A 1 67 ? -14.450 -8.138 8.201 1.00 98.81 67 LEU A O 1
ATOM 502 N N . THR A 1 68 ? -16.358 -7.072 7.745 1.00 98.81 68 THR A N 1
ATOM 503 C CA . THR A 1 68 ? -17.195 -8.006 8.519 1.00 98.81 68 THR A CA 1
ATOM 504 C C . THR A 1 68 ? -17.095 -9.443 8.001 1.00 98.81 68 THR A C 1
ATOM 506 O O . THR A 1 68 ? -16.997 -10.368 8.801 1.00 98.81 68 THR A O 1
ATOM 509 N N . ALA A 1 69 ? -17.082 -9.660 6.683 1.00 98.75 69 ALA A N 1
ATOM 510 C CA . ALA A 1 69 ? -16.938 -11.002 6.113 1.00 98.75 69 ALA A CA 1
ATOM 511 C C . ALA A 1 69 ? -15.555 -11.630 6.378 1.00 98.75 69 ALA A C 1
ATOM 513 O O . ALA A 1 69 ? -15.439 -12.851 6.475 1.00 98.75 69 ALA A O 1
ATOM 514 N N . LEU A 1 70 ? -14.509 -10.809 6.508 1.00 98.75 70 LEU A N 1
ATOM 515 C CA . LEU A 1 70 ? -13.148 -11.244 6.837 1.00 98.75 70 LEU A CA 1
ATOM 516 C C . LEU A 1 70 ? -12.955 -11.530 8.337 1.00 98.75 70 LEU A C 1
ATOM 518 O O . LEU A 1 70 ? -11.941 -12.132 8.711 1.00 98.75 70 LEU A O 1
ATOM 522 N N . ALA A 1 71 ? -13.913 -11.164 9.191 1.00 98.81 71 ALA A N 1
ATOM 523 C CA . ALA A 1 71 ? -13.854 -11.409 10.626 1.00 98.81 71 ALA A CA 1
ATOM 524 C C . ALA A 1 71 ? -13.693 -12.906 10.945 1.00 98.81 71 ALA A C 1
ATOM 526 O O . ALA A 1 71 ? -14.399 -13.763 10.416 1.00 98.81 71 ALA A O 1
ATOM 527 N N . ASN A 1 72 ? -12.742 -13.232 11.821 1.00 98.62 72 ASN A N 1
ATOM 528 C CA . ASN A 1 72 ? -12.371 -14.586 12.244 1.00 98.62 72 ASN A CA 1
ATOM 529 C C . ASN A 1 72 ? -12.004 -15.532 11.084 1.00 98.62 72 ASN A C 1
ATOM 531 O O . ASN A 1 72 ? -11.919 -16.747 11.261 1.00 98.62 72 ASN A O 1
ATOM 535 N N . SER A 1 73 ? -11.749 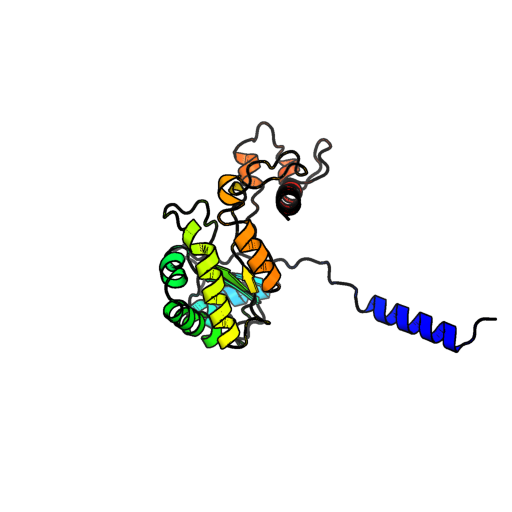-14.996 9.886 1.00 98.25 73 SER A N 1
ATOM 536 C CA . SER A 1 73 ? -11.371 -15.804 8.728 1.00 98.25 73 SER A CA 1
ATOM 537 C C . SER A 1 73 ? -9.941 -16.338 8.837 1.00 98.25 73 SER A C 1
ATOM 539 O O . SER A 1 73 ? -9.634 -17.371 8.247 1.00 98.25 73 SER A O 1
ATOM 541 N N . GLY A 1 74 ? -9.081 -15.646 9.590 1.00 97.69 74 GLY A N 1
ATOM 542 C CA . GLY A 1 74 ? -7.644 -15.896 9.640 1.00 97.69 74 GLY A CA 1
ATOM 543 C C . GLY A 1 74 ? -6.860 -15.247 8.496 1.00 97.69 74 GLY A C 1
ATOM 544 O O . GLY A 1 74 ? -5.636 -15.248 8.576 1.00 97.69 74 GLY A O 1
ATOM 545 N N . ILE A 1 75 ? -7.544 -14.670 7.498 1.00 98.62 75 ILE A N 1
ATOM 546 C CA . ILE A 1 75 ? -6.945 -13.917 6.391 1.00 98.62 75 ILE A CA 1
ATOM 547 C C . ILE A 1 75 ? -6.498 -12.553 6.915 1.00 98.62 75 ILE A C 1
ATOM 549 O O . ILE A 1 75 ? -7.276 -11.836 7.548 1.00 98.62 75 ILE A O 1
ATOM 553 N N . THR A 1 76 ? -5.248 -12.208 6.642 1.00 98.50 76 THR A N 1
ATOM 554 C CA . THR A 1 76 ? -4.667 -10.911 6.967 1.00 98.50 76 THR A CA 1
ATOM 555 C C . THR A 1 76 ? -4.987 -9.888 5.877 1.00 98.50 76 THR A C 1
ATOM 557 O O . THR A 1 76 ? -5.025 -10.216 4.690 1.00 98.50 76 THR A O 1
ATOM 560 N N . VAL A 1 77 ? -5.242 -8.646 6.281 1.00 98.69 77 VAL A N 1
ATOM 561 C CA . VAL A 1 77 ? -5.807 -7.601 5.427 1.00 98.69 77 VAL A CA 1
ATOM 562 C C . VAL A 1 77 ? -4.950 -6.342 5.476 1.00 98.69 77 VAL A C 1
ATOM 564 O O . VAL A 1 77 ? -4.676 -5.811 6.552 1.00 98.69 77 VAL A O 1
ATOM 567 N N . VAL A 1 78 ? -4.599 -5.821 4.304 1.00 98.81 78 VAL A N 1
ATOM 568 C CA . VAL A 1 78 ? -4.206 -4.419 4.130 1.00 98.81 78 VAL A CA 1
ATOM 569 C C . VAL A 1 78 ? -5.443 -3.646 3.687 1.00 98.81 78 VAL A C 1
ATOM 571 O O . VAL A 1 78 ? -6.072 -4.014 2.696 1.00 98.81 78 VAL A O 1
ATOM 574 N N . VAL A 1 79 ? -5.805 -2.591 4.410 1.00 98.88 79 VAL A N 1
ATOM 575 C CA . VAL A 1 79 ? -6.894 -1.678 4.020 1.00 98.88 79 VAL A CA 1
ATOM 576 C C . VAL A 1 79 ? -6.323 -0.397 3.432 1.00 98.88 79 VAL A C 1
ATOM 578 O O . VAL A 1 79 ? -5.150 -0.103 3.654 1.00 98.88 79 VAL A O 1
ATOM 581 N N . ALA A 1 80 ? -7.128 0.376 2.703 1.00 98.56 80 ALA A N 1
ATOM 582 C CA . ALA A 1 80 ? -6.662 1.636 2.135 1.00 98.56 80 ALA A CA 1
ATOM 583 C C . ALA A 1 80 ? -7.518 2.827 2.569 1.00 98.56 80 ALA A C 1
ATOM 585 O O . ALA A 1 80 ? -8.745 2.750 2.614 1.00 98.56 80 ALA A O 1
ATOM 586 N N . LEU A 1 81 ? -6.842 3.937 2.858 1.00 98.75 81 LEU A N 1
ATOM 587 C CA . LEU A 1 81 ? -7.434 5.264 2.937 1.00 98.75 81 LEU A CA 1
ATOM 588 C C . LEU A 1 81 ? -7.382 5.879 1.527 1.00 98.75 81 LEU A C 1
ATOM 590 O O . LEU A 1 81 ? -6.278 6.083 1.022 1.00 98.75 81 LEU A O 1
ATOM 594 N N . PRO A 1 82 ? -8.528 6.146 0.877 1.00 98.12 82 PRO A N 1
ATOM 595 C CA . PRO A 1 82 ? -8.562 6.676 -0.488 1.00 98.12 82 PRO A CA 1
ATOM 596 C C . PRO A 1 82 ? -7.930 8.070 -0.617 1.00 98.12 82 PRO A C 1
ATOM 598 O O . PRO A 1 82 ? -7.959 8.857 0.334 1.00 98.12 82 PRO A O 1
ATOM 601 N N . ASN A 1 83 ? -7.397 8.397 -1.800 1.00 98.62 83 ASN A N 1
ATOM 602 C CA . ASN A 1 83 ? -6.711 9.672 -2.061 1.00 98.62 83 ASN A CA 1
ATOM 603 C C . ASN A 1 83 ? -7.605 10.889 -1.763 1.00 98.62 83 ASN A C 1
ATOM 605 O O . ASN A 1 83 ? -7.137 11.903 -1.248 1.00 98.62 83 ASN A O 1
ATOM 609 N N . GLU A 1 84 ? -8.909 10.760 -2.005 1.00 98.19 84 GLU A N 1
ATOM 610 C CA . GLU A 1 84 ? -9.925 11.796 -1.806 1.00 98.19 84 GLU A CA 1
ATOM 611 C C . GLU A 1 84 ? -10.055 12.229 -0.337 1.00 98.19 84 GLU A C 1
ATOM 613 O O . GLU A 1 84 ? -10.531 13.328 -0.053 1.00 98.19 84 GLU A O 1
ATOM 618 N N . LEU A 1 85 ? -9.623 11.384 0.607 1.00 98.50 85 LEU A N 1
ATOM 619 C CA . LEU A 1 85 ? -9.634 11.690 2.037 1.00 98.50 85 LEU A CA 1
ATOM 620 C C . LEU A 1 85 ? -8.311 12.278 2.538 1.00 98.50 85 LEU A C 1
ATOM 622 O O . LEU A 1 85 ? -8.259 12.745 3.674 1.00 98.50 85 LEU A O 1
ATOM 626 N N . LEU A 1 86 ? -7.242 12.284 1.732 1.00 98.75 86 LEU A N 1
ATOM 627 C CA . LEU A 1 86 ? -5.924 12.740 2.188 1.00 98.75 86 LEU A CA 1
ATOM 628 C C . LEU A 1 86 ? -5.973 14.181 2.694 1.00 98.75 86 LEU A C 1
ATOM 630 O O . LEU A 1 86 ? -5.462 14.459 3.774 1.00 98.75 86 LEU A O 1
ATOM 634 N N . ALA A 1 87 ? -6.627 15.082 1.957 1.00 98.56 87 ALA A N 1
ATOM 635 C CA . ALA A 1 87 ? -6.678 16.496 2.312 1.00 98.56 87 ALA A CA 1
ATOM 636 C C . ALA A 1 87 ? -7.386 16.750 3.652 1.00 98.56 87 ALA A C 1
ATOM 638 O O . ALA A 1 87 ? -6.860 17.484 4.485 1.00 98.56 87 ALA A O 1
ATOM 639 N N . SER A 1 88 ? -8.545 16.127 3.892 1.00 98.44 88 SER A N 1
ATOM 640 C CA . SER A 1 88 ? -9.299 16.316 5.140 1.00 98.44 88 SER A CA 1
ATOM 641 C C . SER A 1 88 ? -8.587 15.690 6.339 1.00 98.44 88 SER A C 1
ATOM 643 O O . SER A 1 88 ? -8.495 16.306 7.398 1.00 98.44 88 SER A O 1
ATOM 645 N N . ILE A 1 89 ? -8.013 14.501 6.156 1.00 98.75 89 ILE A N 1
ATOM 646 C CA . ILE A 1 89 ? -7.269 13.780 7.195 1.00 98.75 89 ILE A CA 1
ATOM 647 C C . ILE A 1 89 ? -5.968 14.506 7.544 1.00 98.75 89 ILE A C 1
ATOM 649 O O . ILE A 1 89 ? -5.582 14.538 8.709 1.00 98.75 89 ILE A O 1
ATOM 653 N N . ALA A 1 90 ? -5.298 15.108 6.559 1.00 98.75 90 ALA A N 1
ATOM 654 C CA . ALA A 1 90 ? -4.057 15.855 6.748 1.00 98.75 90 ALA A CA 1
ATOM 655 C C . ALA A 1 90 ? -4.225 17.090 7.640 1.00 98.75 90 ALA A C 1
ATOM 657 O O . ALA A 1 90 ? -3.333 17.394 8.433 1.00 98.75 90 ALA A O 1
ATOM 658 N N . VAL A 1 91 ? -5.343 17.810 7.502 1.00 98.38 91 VAL A N 1
ATOM 659 C CA . VAL A 1 91 ? -5.551 19.100 8.181 1.00 98.38 91 VAL A CA 1
ATOM 660 C C . VAL A 1 91 ? -6.301 18.987 9.507 1.00 98.38 91 VAL A C 1
ATOM 662 O O . VAL A 1 91 ? -6.283 19.939 10.284 1.00 98.38 91 VAL A O 1
ATOM 665 N N . ASP A 1 92 ? -6.944 17.849 9.786 1.00 98.62 92 ASP A N 1
ATOM 666 C CA . ASP A 1 92 ? -7.768 17.664 10.980 1.00 98.62 92 ASP A CA 1
ATOM 667 C C . ASP A 1 92 ? -7.576 16.282 11.631 1.00 98.62 92 ASP A C 1
ATOM 669 O O . ASP A 1 92 ? -8.054 15.249 11.152 1.00 98.62 92 ASP A O 1
ATOM 673 N N . GLN A 1 93 ? -6.929 16.283 12.800 1.00 98.81 93 GLN A N 1
ATOM 674 C CA . GLN A 1 93 ? -6.715 15.085 13.615 1.00 98.81 93 GLN A CA 1
ATOM 675 C C . GLN A 1 93 ? -8.033 14.432 14.063 1.00 98.81 93 GLN A C 1
ATOM 677 O O . GLN A 1 93 ? -8.082 13.214 14.223 1.00 98.81 93 GLN A O 1
ATOM 682 N N . SER A 1 94 ? -9.113 15.199 14.252 1.00 98.75 94 SER A N 1
ATOM 683 C CA . SER A 1 94 ? -10.400 14.626 14.663 1.00 98.75 94 SER A CA 1
ATOM 684 C C . SER A 1 94 ? -11.044 13.809 13.538 1.00 98.75 94 SER A C 1
ATOM 686 O O . SER A 1 94 ? -11.604 12.740 13.788 1.00 98.75 94 SER A O 1
ATOM 688 N N . THR A 1 95 ? -10.872 14.238 12.284 1.00 98.75 95 THR A N 1
ATOM 689 C CA . THR A 1 95 ? -11.258 13.455 11.105 1.00 98.75 95 THR A CA 1
ATOM 690 C C . THR A 1 95 ? -10.453 12.151 11.022 1.00 98.75 95 THR A C 1
ATOM 692 O O . THR A 1 95 ? -11.037 11.095 10.766 1.00 98.75 95 THR A O 1
ATOM 695 N N . ALA A 1 96 ? -9.146 12.180 11.317 1.00 98.88 96 ALA A N 1
ATOM 696 C CA . ALA A 1 96 ? -8.311 10.973 11.379 1.00 98.88 96 ALA A CA 1
ATOM 697 C C . ALA A 1 96 ? -8.756 10.002 12.487 1.00 98.88 96 ALA A C 1
ATOM 699 O O . ALA A 1 96 ? -8.914 8.803 12.236 1.00 98.88 96 ALA A O 1
ATOM 700 N N . ASP A 1 97 ? -9.042 10.526 13.682 1.00 98.88 97 ASP A N 1
ATOM 701 C CA . ASP A 1 97 ? -9.538 9.747 14.819 1.00 98.88 97 ASP A CA 1
ATOM 702 C C . ASP A 1 97 ? -10.857 9.041 14.476 1.00 98.88 97 ASP A C 1
ATOM 704 O O . ASP A 1 97 ? -10.993 7.834 14.692 1.00 98.88 97 ASP A O 1
ATOM 708 N N . ASN A 1 98 ? -11.805 9.770 13.879 1.00 98.81 98 ASN A N 1
ATOM 709 C CA . ASN A 1 98 ? -13.095 9.224 13.460 1.00 98.81 98 ASN A CA 1
ATOM 710 C C . ASN A 1 98 ? -12.939 8.153 12.373 1.00 98.81 98 ASN A C 1
ATOM 712 O O . ASN A 1 98 ? -13.642 7.136 12.398 1.00 98.81 98 ASN A O 1
ATOM 716 N N . TRP A 1 99 ? -12.016 8.360 11.428 1.00 98.81 99 TRP A N 1
ATOM 717 C CA . TRP A 1 99 ? -11.730 7.384 10.382 1.00 98.81 99 TRP A CA 1
ATOM 718 C C . TRP A 1 99 ? -11.158 6.094 10.977 1.00 98.81 99 TRP A C 1
ATOM 720 O O . TRP A 1 99 ? -11.678 5.016 10.690 1.00 98.81 99 TRP A O 1
ATOM 730 N N . VAL A 1 100 ? -10.153 6.181 11.856 1.00 98.94 100 VAL A N 1
ATOM 731 C CA . VAL A 1 100 ? -9.569 5.003 12.522 1.00 98.94 100 VAL A CA 1
ATOM 732 C C . VAL A 1 100 ? -10.606 4.297 13.393 1.00 98.94 100 VAL A C 1
ATOM 734 O O . VAL A 1 100 ? -10.704 3.068 13.349 1.00 98.94 100 VAL A O 1
ATOM 737 N N . GLN A 1 101 ? -11.438 5.046 14.118 1.00 98.75 101 GLN A N 1
ATOM 738 C CA . GLN A 1 101 ? -12.495 4.460 14.936 1.00 98.75 101 GLN A CA 1
ATOM 739 C C . GLN A 1 101 ? -13.499 3.662 14.088 1.00 98.75 101 GLN A C 1
ATOM 741 O O . GLN A 1 101 ? -13.851 2.524 14.411 1.00 98.75 101 GLN A O 1
ATOM 746 N N . SER A 1 102 ? -13.957 4.261 12.989 1.00 98.62 102 SER A N 1
ATOM 747 C CA . SER A 1 102 ? -15.025 3.704 12.155 1.00 98.62 102 SER A CA 1
ATOM 748 C C . SER A 1 102 ? -14.558 2.542 11.285 1.00 98.62 102 SER A C 1
ATOM 750 O O . SER A 1 102 ? -15.344 1.631 11.023 1.00 98.62 102 SER A O 1
ATOM 752 N N . ASN A 1 103 ? -13.295 2.573 10.852 1.00 98.69 103 ASN A N 1
ATOM 753 C CA . ASN A 1 103 ? -12.777 1.690 9.810 1.00 98.69 103 ASN A CA 1
ATOM 754 C C . ASN A 1 103 ? -11.741 0.674 10.300 1.00 98.69 103 ASN A C 1
ATOM 756 O O . ASN A 1 103 ? -11.537 -0.339 9.637 1.00 98.69 103 ASN A O 1
ATOM 760 N N . ILE A 1 104 ? -11.101 0.917 11.447 1.00 98.75 104 ILE A N 1
ATOM 761 C CA . ILE A 1 104 ? -10.054 0.042 11.988 1.00 98.75 104 ILE A CA 1
ATOM 762 C C . ILE A 1 104 ? -10.504 -0.569 13.313 1.00 98.75 104 ILE A C 1
ATOM 764 O O . ILE A 1 104 ? -10.747 -1.774 13.385 1.00 98.75 104 ILE A O 1
ATOM 768 N N . THR A 1 105 ? -10.678 0.245 14.361 1.00 98.56 105 THR A N 1
ATOM 769 C CA . THR A 1 105 ? -10.933 -0.275 15.719 1.00 98.56 105 THR A CA 1
ATOM 770 C C . THR A 1 105 ? -12.265 -1.009 15.820 1.00 98.56 105 THR A C 1
ATOM 772 O O . THR A 1 105 ? -12.413 -1.901 16.644 1.00 98.56 105 THR A O 1
ATOM 775 N N . LYS A 1 106 ? -13.244 -0.646 14.983 1.00 98.44 106 LYS A N 1
ATOM 776 C CA . LYS A 1 106 ? -14.542 -1.325 14.909 1.00 98.44 106 LYS A CA 1
ATOM 777 C C . LYS A 1 106 ? -14.434 -2.792 14.470 1.00 98.44 106 LYS A C 1
ATOM 779 O O . LYS A 1 106 ? -15.293 -3.589 14.840 1.00 98.44 106 LYS A O 1
ATOM 784 N N . PHE A 1 107 ? -13.423 -3.139 13.672 1.00 98.81 107 PHE A N 1
ATOM 785 C CA . PHE A 1 107 ? -13.287 -4.466 13.058 1.00 98.81 107 PHE A CA 1
ATOM 786 C C . PHE A 1 107 ? -12.119 -5.280 13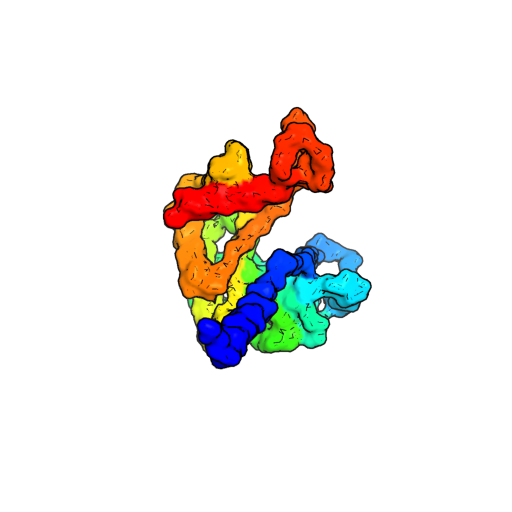.617 1.00 98.81 107 PHE A C 1
ATOM 788 O O . PHE A 1 107 ? -12.138 -6.507 13.525 1.00 98.81 107 PHE A O 1
ATOM 795 N N . TYR A 1 108 ? -11.105 -4.621 14.176 1.00 98.38 108 TYR A N 1
ATOM 796 C CA . TYR A 1 108 ? -9.966 -5.263 14.824 1.00 98.38 108 TYR A CA 1
ATOM 797 C C . TYR A 1 108 ? -10.306 -5.635 16.284 1.00 98.38 108 TYR A C 1
ATOM 799 O O . TYR A 1 108 ? -10.882 -4.805 16.987 1.00 98.38 108 TYR A O 1
ATOM 807 N N . PRO A 1 109 ? -9.928 -6.826 16.795 1.00 98.31 109 PRO A N 1
ATOM 808 C CA . PRO A 1 109 ? -9.036 -7.823 16.193 1.00 98.31 109 PRO A CA 1
ATOM 809 C C . PRO A 1 109 ? -9.734 -8.938 15.400 1.00 98.31 109 PRO A C 1
ATOM 811 O O . PRO A 1 109 ? -9.047 -9.814 14.876 1.00 98.31 109 PRO A O 1
ATOM 814 N N . GLN A 1 110 ? -11.069 -8.959 15.316 1.00 98.69 110 GLN A N 1
ATOM 815 C CA . GLN A 1 110 ? -11.780 -10.032 14.610 1.00 98.69 110 GLN A CA 1
ATOM 816 C C . GLN A 1 110 ? -11.341 -10.095 13.141 1.00 98.69 110 GLN A C 1
ATOM 818 O O . GLN A 1 110 ? -11.097 -11.175 12.607 1.00 98.69 110 GLN A O 1
ATOM 823 N N . THR A 1 111 ? -11.187 -8.942 12.496 1.00 98.81 111 THR A N 1
ATOM 824 C CA . THR A 1 111 ? -10.532 -8.812 11.192 1.00 98.81 111 THR A CA 1
ATOM 825 C C . THR A 1 111 ? -9.057 -8.511 11.409 1.00 98.81 111 THR A C 1
ATOM 827 O O . THR A 1 111 ? -8.712 -7.515 12.047 1.00 98.81 111 THR A O 1
ATOM 830 N N . LYS A 1 112 ? -8.173 -9.356 10.870 1.00 98.56 112 LYS A N 1
ATOM 831 C CA . LYS A 1 112 ? -6.719 -9.211 11.019 1.00 98.56 112 LYS A CA 1
ATOM 832 C C . LYS A 1 112 ? -6.174 -8.132 10.085 1.00 98.56 112 LYS A C 1
ATOM 834 O O . LYS A 1 112 ? -5.608 -8.440 9.042 1.00 98.56 112 LYS A O 1
ATOM 839 N N . ILE A 1 113 ? -6.366 -6.870 10.443 1.00 98.81 113 ILE A N 1
ATOM 840 C CA . ILE A 1 113 ? -5.782 -5.737 9.717 1.00 98.81 113 ILE A CA 1
ATOM 841 C C . ILE A 1 113 ? -4.292 -5.652 10.088 1.00 98.81 113 ILE A C 1
ATOM 843 O O . ILE A 1 113 ? -3.986 -5.480 11.263 1.00 98.81 113 ILE A O 1
ATOM 847 N N . GLU A 1 114 ? -3.376 -5.802 9.122 1.00 98.31 114 GLU A N 1
ATOM 848 C CA . GLU A 1 114 ? -1.916 -5.695 9.357 1.00 98.31 114 GLU A CA 1
ATOM 849 C C . GLU A 1 114 ? -1.347 -4.325 8.996 1.00 98.31 114 GLU A C 1
ATOM 851 O O . GLU A 1 114 ? -0.319 -3.914 9.536 1.00 98.31 114 GLU A O 1
ATOM 856 N N . ALA A 1 115 ? -1.991 -3.616 8.069 1.00 98.75 115 ALA A N 1
ATOM 857 C CA . ALA A 1 115 ? -1.550 -2.297 7.658 1.00 98.75 115 ALA A CA 1
ATOM 858 C C . ALA A 1 115 ? -2.669 -1.462 7.039 1.00 98.75 115 ALA A C 1
ATOM 860 O O . ALA A 1 115 ? -3.633 -1.989 6.475 1.00 98.75 115 ALA A O 1
ATOM 861 N N . THR A 1 116 ? -2.468 -0.149 7.088 1.00 98.81 116 THR A N 1
ATOM 862 C CA . THR A 1 116 ? -3.245 0.839 6.346 1.00 98.81 116 THR A CA 1
ATOM 863 C C . THR A 1 116 ? -2.359 1.472 5.274 1.00 98.81 116 THR A C 1
ATOM 865 O O . THR A 1 116 ? -1.360 2.128 5.578 1.00 98.81 116 THR A O 1
ATOM 868 N N . ALA A 1 117 ? -2.743 1.283 4.014 1.00 98.81 117 ALA A N 1
ATOM 869 C CA . ALA A 1 117 ? -2.219 2.012 2.867 1.00 98.81 117 ALA A CA 1
ATOM 870 C C . ALA A 1 117 ? -2.876 3.401 2.814 1.00 98.81 117 ALA A C 1
ATOM 872 O O . ALA A 1 117 ? -4.064 3.526 2.524 1.00 98.81 117 ALA A O 1
ATOM 873 N N . VAL A 1 118 ? -2.127 4.447 3.141 1.00 98.81 118 VAL A N 1
ATOM 874 C CA . VAL A 1 118 ? -2.590 5.835 3.114 1.00 98.81 118 VAL A CA 1
ATOM 875 C C . VAL A 1 118 ? -2.377 6.392 1.713 1.00 98.81 118 VAL A C 1
ATOM 877 O O . VAL A 1 118 ? -1.245 6.652 1.305 1.00 98.81 118 VAL A O 1
ATOM 880 N N . GLY A 1 119 ? -3.470 6.542 0.970 1.00 98.56 119 GLY A N 1
ATOM 881 C CA . GLY A 1 119 ? -3.449 6.823 -0.459 1.00 98.56 119 GLY A CA 1
ATOM 882 C C . GLY A 1 119 ? -2.975 5.637 -1.308 1.00 98.56 119 GLY A C 1
ATOM 883 O O . GLY A 1 119 ? -2.638 4.563 -0.805 1.00 98.56 119 GLY A O 1
ATOM 884 N N . ASN A 1 120 ? -2.962 5.836 -2.623 1.00 98.56 120 ASN A N 1
ATOM 885 C CA . ASN A 1 120 ? -2.431 4.914 -3.622 1.00 98.56 120 ASN A CA 1
ATOM 886 C C . ASN A 1 120 ? -1.903 5.720 -4.815 1.00 98.56 120 ASN A C 1
ATOM 888 O O . ASN A 1 120 ? -2.656 6.490 -5.411 1.00 98.56 120 ASN A O 1
ATOM 892 N N . GLU A 1 121 ? -0.630 5.521 -5.167 1.00 98.12 121 GLU A N 1
ATOM 893 C CA . GLU A 1 121 ? 0.033 6.173 -6.307 1.00 98.12 121 GLU A CA 1
ATOM 894 C C . GLU A 1 121 ? -0.097 7.708 -6.292 1.00 98.12 121 GLU A C 1
ATOM 896 O O . GLU A 1 121 ? -0.281 8.360 -7.314 1.00 98.12 121 GLU A O 1
ATOM 901 N N . VAL A 1 122 ? 0.017 8.295 -5.099 1.00 98.44 122 VAL A N 1
ATOM 902 C CA . VAL A 1 122 ? -0.354 9.690 -4.809 1.00 98.44 122 VAL A CA 1
ATOM 903 C C . VAL A 1 122 ? 0.371 10.723 -5.682 1.00 98.44 122 VAL A C 1
ATOM 905 O O . VAL A 1 122 ? -0.208 11.744 -6.037 1.00 98.44 122 VAL A O 1
ATOM 908 N N . PHE A 1 123 ? 1.616 10.460 -6.088 1.00 97.62 123 PHE A N 1
ATOM 909 C CA . PHE A 1 123 ? 2.407 11.405 -6.892 1.00 97.62 123 PHE A CA 1
ATOM 910 C C . PHE A 1 123 ? 1.908 11.576 -8.329 1.00 97.62 123 PHE A C 1
ATOM 912 O O . PHE A 1 123 ? 2.355 12.485 -9.025 1.00 97.62 123 PHE A O 1
ATOM 919 N N . VAL A 1 124 ? 1.006 10.701 -8.776 1.00 96.12 124 VAL A N 1
ATOM 920 C CA . VAL A 1 124 ? 0.330 10.797 -10.074 1.00 96.12 124 VAL A CA 1
ATOM 921 C C . VAL A 1 124 ? -1.186 10.950 -9.924 1.00 96.12 124 VAL A C 1
ATOM 923 O O . VAL A 1 124 ? -1.915 10.799 -10.902 1.00 96.12 124 VAL A O 1
ATOM 926 N N . ASP A 1 125 ? -1.673 11.267 -8.719 1.00 96.56 125 ASP A N 1
ATOM 927 C CA . ASP A 1 125 ? -3.087 11.566 -8.498 1.00 96.56 125 ASP A CA 1
ATOM 928 C C . ASP A 1 125 ? -3.490 12.826 -9.290 1.00 96.56 125 ASP A C 1
ATOM 930 O O . ASP A 1 125 ? -2.893 13.890 -9.082 1.00 96.56 125 ASP A O 1
ATOM 934 N N . PRO A 1 126 ? -4.516 12.764 -10.163 1.00 95.56 126 PRO A N 1
ATOM 935 C CA . PRO A 1 126 ? -5.001 13.929 -10.905 1.00 95.56 126 PRO A CA 1
ATOM 936 C C . PRO A 1 126 ? -5.455 15.091 -10.009 1.00 95.56 126 PRO A C 1
ATOM 938 O O . PRO A 1 126 ? -5.451 16.236 -10.458 1.00 95.56 126 PRO A O 1
ATOM 941 N N . ASN A 1 127 ? -5.813 14.824 -8.749 1.00 96.62 127 ASN A N 1
ATOM 942 C CA . ASN A 1 127 ? -6.200 15.859 -7.787 1.00 96.62 127 ASN A CA 1
ATOM 943 C C . ASN A 1 127 ? -5.003 16.505 -7.061 1.00 96.62 127 ASN A C 1
ATOM 945 O O . ASN A 1 127 ? -5.203 17.349 -6.187 1.00 96.62 127 ASN A O 1
ATOM 949 N N . ASN A 1 128 ? -3.766 16.133 -7.416 1.00 95.81 128 ASN A N 1
ATOM 950 C CA . ASN A 1 128 ? -2.522 16.683 -6.874 1.00 95.81 128 ASN A CA 1
ATOM 951 C C . ASN A 1 128 ? -2.445 16.635 -5.334 1.00 95.81 128 ASN A C 1
ATOM 953 O O . ASN A 1 128 ? -2.164 17.630 -4.660 1.00 95.81 128 ASN A O 1
ATOM 957 N N . THR A 1 129 ? -2.709 15.460 -4.760 1.00 97.50 129 THR A N 1
ATOM 958 C CA . THR A 1 129 ? -2.803 15.273 -3.303 1.00 97.50 129 THR A CA 1
ATOM 959 C C . THR A 1 129 ? -1.461 15.029 -2.601 1.00 97.50 129 THR A C 1
ATOM 961 O O . THR A 1 129 ? -1.433 14.829 -1.386 1.00 97.50 129 THR A O 1
ATOM 964 N N . THR A 1 130 ? -0.334 15.124 -3.318 1.00 98.12 130 THR A N 1
ATOM 965 C CA . THR A 1 130 ? 1.034 14.908 -2.802 1.00 98.12 130 THR A CA 1
ATOM 966 C C . THR A 1 130 ? 1.324 15.652 -1.497 1.00 98.12 130 THR A C 1
ATOM 968 O O . THR A 1 130 ? 1.823 15.050 -0.546 1.00 98.12 130 THR A O 1
ATOM 971 N N . ASN A 1 131 ? 0.938 16.931 -1.411 1.00 98.06 131 ASN A N 1
ATOM 972 C CA . ASN A 1 131 ? 1.166 17.777 -0.231 1.00 98.06 131 ASN A CA 1
ATOM 973 C C . ASN A 1 131 ? 0.493 17.247 1.050 1.00 98.06 131 ASN A C 1
ATOM 975 O O . ASN A 1 131 ? 0.908 17.587 2.158 1.00 98.06 131 ASN A O 1
ATOM 979 N N . TYR A 1 132 ? -0.555 16.434 0.912 1.00 98.75 132 TYR A N 1
ATOM 980 C CA . TYR A 1 132 ? -1.351 15.935 2.031 1.00 98.75 132 TYR A CA 1
ATOM 981 C C . TYR A 1 132 ? -0.896 14.562 2.526 1.00 98.75 132 TYR A C 1
ATOM 983 O O . TYR A 1 132 ? -1.284 14.160 3.621 1.00 98.75 132 TYR A O 1
ATOM 991 N N . LEU A 1 133 ? -0.052 13.854 1.768 1.00 98.81 133 LEU A N 1
ATOM 992 C CA . LEU A 1 133 ? 0.294 12.462 2.052 1.00 98.81 133 LEU A CA 1
ATOM 993 C C . LEU A 1 133 ? 0.936 12.278 3.431 1.00 98.81 133 LEU A C 1
ATOM 995 O O . LEU A 1 133 ? 0.394 11.585 4.291 1.00 98.81 133 LEU A O 1
ATOM 999 N N . VAL A 1 134 ? 2.090 12.907 3.659 1.00 98.81 134 VAL A N 1
ATOM 1000 C CA . VAL A 1 134 ? 2.852 12.718 4.902 1.00 98.81 134 VAL A CA 1
ATOM 1001 C C . VAL A 1 134 ? 2.089 13.241 6.129 1.00 98.81 134 VAL A C 1
ATOM 1003 O O . VAL A 1 134 ? 2.062 12.534 7.139 1.00 98.81 134 VAL A O 1
ATOM 1006 N N . PRO A 1 135 ? 1.423 14.415 6.088 1.00 98.88 135 PRO A N 1
ATOM 1007 C CA . PRO A 1 135 ? 0.538 14.835 7.174 1.00 98.88 135 PRO A CA 1
ATOM 1008 C C . PRO A 1 135 ? -0.596 13.838 7.462 1.00 98.88 135 PRO A C 1
ATOM 1010 O O . PRO A 1 135 ? -0.818 13.496 8.623 1.00 98.88 135 PRO A O 1
ATOM 1013 N N . ALA A 1 136 ? -1.265 13.303 6.434 1.00 98.94 136 ALA A N 1
ATOM 1014 C CA . ALA A 1 136 ? -2.328 12.317 6.624 1.00 98.94 136 ALA A CA 1
ATOM 1015 C C . ALA A 1 136 ? -1.799 11.014 7.247 1.00 98.94 136 ALA A C 1
ATOM 1017 O O . ALA A 1 136 ? -2.397 10.491 8.188 1.00 98.94 136 ALA A O 1
ATOM 1018 N N . MET A 1 137 ? -0.643 10.521 6.786 1.00 98.94 137 MET A N 1
ATOM 1019 C CA . MET A 1 137 ? 0.029 9.352 7.369 1.00 98.94 137 MET A CA 1
ATOM 1020 C C . MET A 1 137 ? 0.325 9.551 8.861 1.00 98.94 137 MET A C 1
ATOM 1022 O O . MET A 1 137 ? 0.056 8.658 9.669 1.00 98.94 137 MET A O 1
ATOM 1026 N N . LYS A 1 138 ? 0.830 10.733 9.236 1.00 98.94 138 LYS A N 1
ATOM 1027 C CA . LYS A 1 138 ? 1.109 11.096 10.632 1.00 98.94 138 LYS A CA 1
ATOM 1028 C C . LYS A 1 138 ? -0.158 11.108 11.484 1.00 98.94 138 LYS A C 1
ATOM 1030 O O . LYS A 1 138 ? -0.150 10.512 12.561 1.00 98.94 138 LYS A O 1
ATOM 1035 N N . ASN A 1 139 ? -1.240 11.714 10.998 1.00 98.94 139 ASN A N 1
ATOM 1036 C CA . ASN A 1 139 ? -2.487 11.812 11.759 1.00 98.94 139 ASN A CA 1
ATOM 1037 C C . ASN A 1 139 ? -3.154 10.441 11.952 1.00 98.94 139 ASN A C 1
ATOM 1039 O O . ASN A 1 139 ? -3.585 10.128 13.062 1.00 98.94 139 ASN A O 1
ATOM 1043 N N . ILE A 1 140 ? -3.163 9.580 10.923 1.00 98.94 140 ILE A N 1
ATOM 1044 C CA . ILE A 1 140 ? -3.666 8.201 11.053 1.00 98.94 140 ILE A CA 1
ATOM 1045 C C . ILE A 1 140 ? -2.828 7.405 12.055 1.00 98.94 140 ILE A C 1
ATOM 1047 O O . ILE A 1 140 ? -3.384 6.717 12.912 1.00 98.94 140 ILE A O 1
ATOM 1051 N N . HIS A 1 141 ? -1.499 7.507 11.994 1.00 98.88 141 HIS A N 1
ATOM 1052 C CA . HIS A 1 141 ? -0.638 6.839 12.968 1.00 98.88 141 HIS A CA 1
ATOM 1053 C C . HIS A 1 141 ? -0.880 7.348 14.393 1.00 98.88 141 HIS A C 1
ATOM 1055 O O . HIS A 1 141 ? -0.979 6.543 15.314 1.00 98.88 141 HIS A O 1
ATOM 1061 N N . ALA A 1 142 ? -1.038 8.660 14.594 1.00 98.88 142 ALA A N 1
ATOM 1062 C CA . ALA A 1 142 ? -1.368 9.220 15.904 1.00 98.88 142 ALA A CA 1
ATOM 1063 C C . ALA A 1 142 ? -2.687 8.645 16.460 1.00 98.88 142 ALA A C 1
ATOM 1065 O O . ALA A 1 142 ? -2.759 8.285 17.638 1.00 98.88 142 ALA A O 1
ATOM 1066 N N . SER A 1 143 ? -3.704 8.464 15.612 1.00 98.88 143 SER A N 1
ATOM 1067 C CA . SER A 1 143 ? -4.960 7.803 15.990 1.00 98.88 143 SER A CA 1
ATOM 1068 C C . SER A 1 143 ? -4.778 6.313 16.323 1.00 98.88 143 SER A C 1
ATOM 1070 O O . SER A 1 143 ? -5.416 5.803 17.253 1.00 98.88 143 SER A O 1
ATOM 1072 N N . LEU A 1 144 ? -3.890 5.602 15.615 1.00 98.88 144 LEU A N 1
ATOM 1073 C CA . LEU A 1 144 ? -3.522 4.219 15.949 1.00 98.88 144 LEU A CA 1
ATOM 1074 C C . LEU A 1 144 ? -2.799 4.135 17.301 1.00 98.88 144 LEU A C 1
ATOM 1076 O O . LEU A 1 144 ? -3.155 3.277 18.108 1.00 98.88 144 LEU A O 1
ATOM 1080 N N . VAL A 1 145 ? -1.874 5.056 17.596 1.00 98.81 145 VAL A N 1
ATOM 1081 C CA . VAL A 1 145 ? -1.199 5.166 18.905 1.00 98.81 145 VAL A CA 1
ATOM 1082 C C . VAL A 1 145 ? -2.218 5.412 20.019 1.00 98.81 145 VAL A C 1
ATOM 1084 O O . VAL A 1 145 ? -2.210 4.721 21.038 1.00 98.81 145 VAL A O 1
ATOM 1087 N N . LYS A 1 146 ? -3.161 6.342 19.816 1.00 98.62 146 LYS A N 1
ATOM 1088 C CA . LYS A 1 146 ? -4.255 6.622 20.766 1.00 98.62 146 LYS A CA 1
ATOM 1089 C C . LYS A 1 146 ? -5.104 5.380 21.055 1.00 98.62 146 LYS A C 1
ATOM 1091 O O . LYS A 1 146 ? -5.580 5.205 22.176 1.00 98.62 146 LYS A O 1
ATOM 1096 N N . SER A 1 147 ? -5.242 4.503 20.063 1.00 98.44 147 SER A N 1
ATOM 1097 C CA . SER A 1 147 ? -5.963 3.228 20.162 1.00 98.44 147 SER A CA 1
ATOM 1098 C C . SER A 1 147 ? -5.079 2.051 20.603 1.00 98.44 147 SER A C 1
ATOM 1100 O O . SER A 1 147 ? -5.590 0.943 20.751 1.00 98.44 147 SER A O 1
ATOM 1102 N N . LYS A 1 148 ? -3.776 2.275 20.839 1.00 98.56 148 LYS A N 1
ATOM 1103 C CA . LYS A 1 148 ? -2.761 1.255 21.168 1.00 98.56 148 LYS A CA 1
ATOM 1104 C C . LYS A 1 148 ? -2.623 0.156 20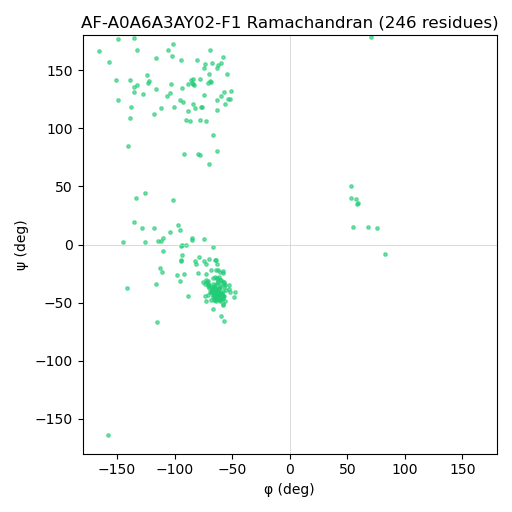.104 1.00 98.56 148 LYS A C 1
ATOM 1106 O O . LYS A 1 148 ? -2.400 -1.008 20.432 1.00 98.56 148 LYS A O 1
ATOM 1111 N N . LEU A 1 149 ? -2.796 0.522 18.834 1.00 98.62 149 LEU A N 1
ATOM 1112 C CA . LEU A 1 149 ? -2.736 -0.384 17.681 1.00 98.62 149 LEU A CA 1
ATOM 1113 C C . LEU A 1 149 ? -1.506 -0.158 16.790 1.00 98.62 149 LEU A C 1
ATOM 1115 O O . LEU A 1 149 ? -1.286 -0.938 15.870 1.00 98.62 149 LEU A O 1
ATOM 1119 N N . ASP A 1 150 ? -0.695 0.862 17.056 1.00 98.25 150 ASP A N 1
ATOM 1120 C CA . ASP A 1 150 ? 0.487 1.255 16.273 1.00 98.25 150 ASP A CA 1
ATOM 1121 C C . ASP A 1 150 ? 1.565 0.159 16.179 1.00 98.25 150 ASP A C 1
ATOM 1123 O O . ASP A 1 150 ? 2.254 0.018 15.167 1.00 98.25 150 ASP A O 1
ATOM 1127 N N . SER A 1 151 ? 1.671 -0.688 17.204 1.00 97.19 151 SER A N 1
ATOM 1128 C CA . SER A 1 151 ? 2.564 -1.851 17.170 1.00 97.19 151 SER A CA 1
ATOM 1129 C C . SER A 1 151 ? 2.061 -2.977 16.256 1.00 97.19 151 SER A C 1
ATOM 1131 O O . SER A 1 151 ? 2.877 -3.693 15.672 1.00 97.19 151 SER A O 1
ATOM 1133 N N . ALA A 1 152 ? 0.739 -3.121 16.112 1.00 97.75 152 ALA A N 1
ATOM 1134 C CA . ALA A 1 152 ? 0.091 -4.210 15.380 1.00 97.75 152 ALA A CA 1
ATOM 1135 C C . ALA A 1 152 ? -0.258 -3.846 13.928 1.00 97.75 152 ALA A C 1
ATOM 1137 O O . ALA A 1 152 ? -0.252 -4.723 13.067 1.00 97.75 152 ALA A O 1
ATOM 1138 N N . ILE A 1 153 ? -0.560 -2.573 13.660 1.00 98.69 153 ILE A N 1
ATOM 1139 C CA . ILE A 1 153 ? -1.035 -2.082 12.364 1.00 98.69 153 ILE A CA 1
ATOM 1140 C C . ILE A 1 153 ? -0.030 -1.075 11.813 1.00 98.69 153 ILE A C 1
ATOM 1142 O O . ILE A 1 153 ? 0.129 0.020 12.350 1.00 98.69 153 ILE A O 1
ATOM 1146 N N . LYS A 1 154 ? 0.638 -1.444 10.718 1.00 98.62 154 LYS A N 1
ATOM 1147 C CA . LYS A 1 154 ? 1.632 -0.593 10.052 1.00 98.62 154 LYS A CA 1
ATOM 1148 C C . LYS A 1 154 ? 0.983 0.451 9.150 1.00 98.62 154 LYS A C 1
ATOM 1150 O O . LYS A 1 154 ? -0.150 0.294 8.699 1.00 98.62 154 LYS A O 1
ATOM 1155 N N . ILE A 1 155 ? 1.720 1.518 8.865 1.00 98.38 155 ILE A N 1
ATOM 1156 C CA . ILE A 1 155 ? 1.292 2.575 7.945 1.00 98.38 155 ILE A CA 1
ATOM 1157 C C . ILE A 1 155 ? 2.243 2.604 6.763 1.00 98.38 155 ILE A C 1
ATOM 1159 O O . ILE A 1 155 ? 3.453 2.576 6.943 1.00 98.38 155 ILE A O 1
ATOM 1163 N N . SER A 1 156 ? 1.706 2.668 5.550 1.00 98.56 156 SER A N 1
ATOM 1164 C CA . SER A 1 156 ? 2.507 2.833 4.338 1.00 98.56 156 SER A CA 1
ATOM 1165 C C . SER A 1 156 ? 1.728 3.592 3.271 1.00 98.56 156 SER A C 1
ATOM 1167 O O . SER A 1 156 ? 0.562 3.913 3.476 1.00 98.56 156 SER A O 1
ATOM 1169 N N . SER A 1 157 ? 2.355 3.873 2.134 1.00 98.44 157 SER A N 1
ATOM 1170 C CA . SER A 1 157 ? 1.689 4.412 0.950 1.00 98.44 157 SER A CA 1
ATOM 1171 C C . SER A 1 157 ? 2.235 3.708 -0.295 1.00 98.44 157 SER A C 1
ATOM 1173 O O . SER A 1 157 ? 3.444 3.769 -0.525 1.00 98.44 157 SER A O 1
ATOM 1175 N N . PRO A 1 158 ? 1.399 2.995 -1.075 1.00 98.25 158 PRO A N 1
ATOM 1176 C CA . PRO A 1 158 ? 1.821 2.349 -2.311 1.00 98.25 158 PRO A CA 1
ATOM 1177 C C . PRO A 1 158 ? 2.287 3.375 -3.343 1.00 98.25 158 PRO A C 1
ATOM 1179 O O . PRO A 1 158 ? 1.493 4.184 -3.830 1.00 98.25 158 PRO A O 1
ATOM 1182 N N . LEU A 1 159 ? 3.568 3.323 -3.698 1.00 97.81 159 LEU A N 1
ATOM 1183 C CA . LEU A 1 159 ? 4.137 4.160 -4.748 1.00 97.81 159 LEU A CA 1
ATOM 1184 C C . LEU A 1 159 ? 3.940 3.535 -6.125 1.00 97.81 159 LEU A C 1
ATOM 1186 O O . LEU A 1 159 ? 4.171 2.340 -6.308 1.00 97.81 159 LEU A O 1
ATOM 1190 N N . ALA A 1 160 ? 3.596 4.363 -7.110 1.00 96.88 160 ALA A N 1
ATOM 1191 C CA . ALA A 1 160 ? 3.744 3.983 -8.508 1.00 96.88 160 ALA A CA 1
ATOM 1192 C C . ALA A 1 160 ? 5.232 3.921 -8.863 1.00 96.88 160 ALA A C 1
ATOM 1194 O O . ALA A 1 160 ? 6.019 4.760 -8.415 1.00 96.88 160 ALA A O 1
ATOM 1195 N N . PHE A 1 161 ? 5.606 3.004 -9.754 1.00 95.31 161 PHE A N 1
ATOM 1196 C CA . PHE A 1 161 ? 6.972 2.929 -10.279 1.00 95.31 161 PHE A CA 1
ATOM 1197 C C . PHE A 1 161 ? 7.425 4.235 -10.969 1.00 95.31 161 PHE A C 1
ATOM 1199 O O . PHE A 1 161 ? 8.605 4.575 -10.976 1.00 95.31 161 PHE A O 1
ATOM 1206 N N . SER A 1 162 ? 6.473 5.033 -11.465 1.00 95.19 162 SER A N 1
ATOM 1207 C CA . SER A 1 162 ? 6.689 6.359 -12.064 1.00 95.19 162 SER A CA 1
ATOM 1208 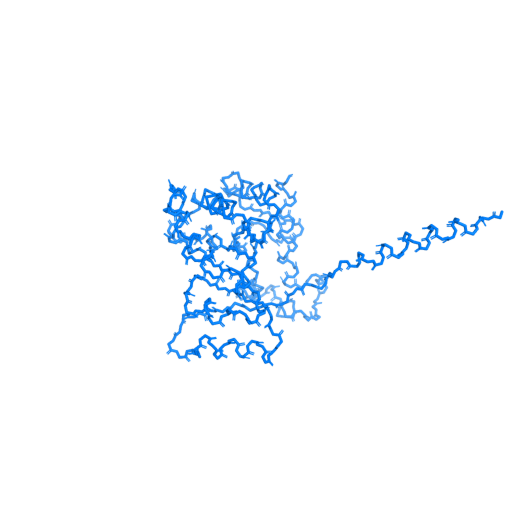C C . SER A 1 162 ? 7.175 7.442 -11.085 1.00 95.19 162 SER A C 1
ATOM 1210 O O . SER A 1 162 ? 7.430 8.573 -11.511 1.00 95.19 162 SER A O 1
ATOM 1212 N N . ALA A 1 163 ? 7.315 7.126 -9.792 1.00 97.38 163 ALA A N 1
ATOM 1213 C CA . ALA A 1 163 ? 8.021 7.964 -8.822 1.00 97.38 163 ALA A CA 1
ATOM 1214 C C . ALA A 1 163 ? 9.540 8.022 -9.087 1.00 97.38 163 ALA A C 1
ATOM 1216 O O . ALA A 1 163 ? 10.210 8.965 -8.657 1.00 97.38 163 ALA A O 1
ATOM 1217 N N . LEU A 1 164 ? 10.085 7.026 -9.795 1.00 97.88 164 LEU A N 1
ATOM 1218 C CA . LEU A 1 164 ? 11.479 6.999 -10.224 1.00 97.88 164 LEU A CA 1
ATOM 1219 C C . LEU A 1 164 ? 11.707 7.908 -11.441 1.00 97.88 164 LEU A C 1
ATOM 1221 O O . LEU A 1 164 ? 10.875 8.008 -12.343 1.00 97.88 164 LEU A O 1
ATOM 1225 N N . GLN A 1 165 ? 12.864 8.564 -11.456 1.00 97.31 165 GLN A N 1
ATOM 1226 C CA . GLN A 1 165 ? 13.421 9.289 -12.597 1.00 97.31 165 GLN A CA 1
ATOM 1227 C C . GLN A 1 165 ? 14.273 8.369 -13.470 1.00 97.31 165 GLN A C 1
ATOM 1229 O O . GLN A 1 165 ? 14.167 8.415 -14.692 1.00 97.31 165 GLN A O 1
ATOM 1234 N N . ASN A 1 166 ? 15.111 7.553 -12.828 1.00 96.44 166 ASN A N 1
ATOM 1235 C CA . ASN A 1 166 ? 15.971 6.568 -13.469 1.00 96.44 166 ASN A CA 1
ATOM 1236 C C . ASN A 1 166 ? 15.645 5.191 -12.896 1.00 96.44 166 ASN A C 1
ATOM 1238 O O . ASN A 1 166 ? 15.397 5.060 -11.697 1.00 96.44 166 ASN A O 1
ATOM 1242 N N . SER A 1 167 ? 15.642 4.180 -13.759 1.00 93.81 167 SER A N 1
ATOM 1243 C CA . SER A 1 167 ? 15.419 2.773 -13.395 1.00 93.81 167 SER A CA 1
ATOM 1244 C C . SER A 1 167 ? 16.243 1.796 -14.241 1.00 93.81 167 SER A C 1
ATOM 1246 O O . SER A 1 167 ? 16.126 0.587 -14.063 1.00 93.81 167 SER A O 1
ATOM 1248 N N . TYR A 1 168 ? 17.083 2.309 -15.149 1.00 90.19 168 TYR A N 1
ATOM 1249 C CA . TYR A 1 168 ? 17.975 1.510 -15.982 1.00 90.19 168 TYR A CA 1
ATOM 1250 C C . TYR A 1 168 ? 19.392 2.121 -16.037 1.00 90.19 168 TYR A C 1
ATOM 1252 O O . TYR A 1 168 ? 19.514 3.312 -16.339 1.00 90.19 168 TYR A O 1
ATOM 1260 N N . PRO A 1 169 ? 20.456 1.321 -15.809 1.00 91.44 169 PRO A N 1
ATOM 1261 C CA . PRO A 1 169 ? 20.388 -0.014 -15.199 1.00 91.44 169 PRO A CA 1
ATOM 1262 C C . PRO A 1 169 ? 19.734 0.058 -13.806 1.00 91.44 169 PRO A C 1
ATOM 1264 O O . PRO A 1 169 ? 19.658 1.141 -13.226 1.00 91.44 169 PRO A O 1
ATOM 1267 N N . SER A 1 170 ? 19.250 -1.066 -13.270 1.00 92.56 170 SER A N 1
ATOM 1268 C CA . SER A 1 170 ? 18.560 -1.110 -11.965 1.00 92.56 170 SER A CA 1
ATOM 1269 C C . SER A 1 170 ? 19.396 -0.457 -10.852 1.00 92.56 170 SER A C 1
ATOM 1271 O O . SER A 1 170 ? 18.890 0.346 -10.075 1.00 92.56 170 SER A O 1
ATOM 1273 N N . SER A 1 171 ? 20.717 -0.655 -10.864 1.00 94.50 171 SER A N 1
ATOM 1274 C CA . SER A 1 171 ? 21.665 -0.023 -9.931 1.00 94.50 171 SER A CA 1
ATOM 1275 C C . SER A 1 171 ? 21.755 1.510 -10.003 1.00 94.50 171 SER A C 1
ATOM 1277 O O . SER A 1 171 ? 22.260 2.131 -9.071 1.00 94.50 171 SER A O 1
ATOM 1279 N N . ALA A 1 172 ? 21.270 2.135 -11.080 1.00 95.88 172 ALA A N 1
ATOM 1280 C CA . ALA A 1 172 ? 21.201 3.588 -11.245 1.00 95.88 172 ALA A CA 1
ATOM 1281 C C . ALA A 1 172 ? 19.831 4.168 -10.843 1.00 95.88 172 ALA A C 1
ATOM 1283 O O . ALA A 1 172 ? 19.525 5.317 -11.172 1.00 95.88 172 ALA A O 1
ATOM 1284 N N . GLY A 1 173 ? 18.995 3.373 -10.166 1.00 97.56 173 GLY A N 1
ATOM 1285 C CA . GLY A 1 173 ? 17.687 3.790 -9.684 1.00 97.56 173 GLY A CA 1
ATOM 1286 C C . GLY A 1 173 ? 17.742 5.096 -8.888 1.00 97.56 173 GLY A C 1
ATOM 1287 O O . GLY A 1 173 ? 18.573 5.259 -7.997 1.00 97.56 173 GLY A O 1
ATOM 1288 N N . SER A 1 174 ? 16.856 6.044 -9.198 1.00 98.38 174 SER A N 1
ATOM 1289 C CA . SER A 1 174 ? 16.754 7.309 -8.459 1.00 98.38 174 SER A CA 1
ATOM 1290 C C . SER A 1 174 ? 15.334 7.858 -8.490 1.00 98.38 174 SER A C 1
ATOM 1292 O O . SER A 1 174 ? 14.685 7.821 -9.534 1.00 98.38 174 SER A O 1
ATOM 1294 N N . PHE A 1 175 ? 14.858 8.438 -7.387 1.00 98.50 175 PHE A N 1
ATOM 1295 C CA . PHE A 1 175 ? 13.587 9.170 -7.373 1.00 98.50 175 PHE A CA 1
ATOM 1296 C C . PHE A 1 175 ? 13.661 10.457 -8.206 1.00 98.50 175 PHE A C 1
ATOM 1298 O O . PHE A 1 175 ? 14.737 11.020 -8.423 1.00 98.50 175 PHE A O 1
ATOM 1305 N N . LYS A 1 176 ? 12.502 10.934 -8.662 1.00 98.38 176 LYS A N 1
ATOM 1306 C CA . LYS A 1 176 ? 12.341 12.272 -9.245 1.00 98.38 176 LYS A CA 1
ATOM 1307 C C . LYS A 1 176 ? 12.732 13.358 -8.252 1.00 98.38 176 LYS A C 1
ATOM 1309 O O . LYS A 1 176 ? 12.242 13.360 -7.123 1.00 98.38 176 LYS A O 1
ATOM 1314 N N . GLN A 1 177 ? 13.609 14.270 -8.671 1.00 97.44 177 GLN A N 1
ATOM 1315 C CA . GLN A 1 177 ? 14.239 15.259 -7.787 1.00 97.44 177 GLN A CA 1
ATOM 1316 C C . GLN A 1 177 ? 13.214 16.174 -7.109 1.00 97.44 177 GLN A C 1
ATOM 1318 O O . GLN A 1 177 ? 13.346 16.483 -5.928 1.00 97.44 177 GLN A O 1
ATOM 1323 N N . GLU A 1 178 ? 12.144 16.534 -7.816 1.00 96.69 178 GLU A N 1
ATOM 1324 C CA . GLU A 1 178 ? 11.045 17.339 -7.288 1.00 96.69 178 GLU A CA 1
ATOM 1325 C C . GLU A 1 178 ? 10.262 16.649 -6.158 1.00 96.69 178 GLU A C 1
ATOM 1327 O O . GLU A 1 178 ? 9.627 17.327 -5.351 1.00 96.69 178 GLU A O 1
ATOM 1332 N N . LEU A 1 179 ? 10.325 15.315 -6.059 1.00 97.81 179 LEU A N 1
ATOM 1333 C CA . LEU A 1 179 ? 9.670 14.544 -5.000 1.00 97.81 179 LEU A CA 1
ATOM 1334 C C . LEU A 1 179 ? 10.584 14.304 -3.790 1.00 97.81 179 LEU A C 1
ATOM 1336 O O . LEU A 1 179 ? 10.073 14.103 -2.686 1.00 97.81 179 LEU A O 1
ATOM 1340 N N . VAL A 1 180 ? 11.912 14.312 -3.973 1.00 97.88 180 VAL A N 1
ATOM 1341 C CA . VAL A 1 180 ? 12.887 13.846 -2.965 1.00 97.88 180 VAL A CA 1
ATOM 1342 C C . VAL A 1 180 ? 12.746 14.597 -1.643 1.00 97.88 180 VAL A C 1
ATOM 1344 O O . VAL A 1 180 ? 12.370 13.995 -0.637 1.00 97.88 180 VAL A O 1
ATOM 1347 N N . GLU A 1 181 ? 13.027 15.901 -1.643 1.00 97.44 181 GLU A N 1
ATOM 1348 C CA . GLU A 1 181 ? 12.997 16.716 -0.419 1.00 97.44 181 GLU A CA 1
ATOM 1349 C C . GLU A 1 181 ? 11.567 16.997 0.041 1.00 97.44 181 GLU A C 1
ATOM 1351 O O . GLU A 1 181 ? 11.282 17.080 1.233 1.00 97.44 181 GLU A O 1
ATOM 1356 N N . HIS A 1 182 ? 10.657 17.137 -0.920 1.00 96.00 182 HIS A N 1
ATOM 1357 C CA . HIS A 1 182 ? 9.294 17.555 -0.653 1.00 96.00 182 HIS A CA 1
ATOM 1358 C C . HIS A 1 182 ? 8.470 16.477 0.066 1.00 96.00 182 HIS A C 1
ATOM 1360 O O . HIS A 1 182 ? 7.737 16.796 1.003 1.00 96.00 182 HIS A O 1
ATOM 1366 N N . VAL A 1 183 ? 8.574 15.210 -0.357 1.00 98.12 183 VAL A N 1
ATOM 1367 C CA . VAL A 1 183 ? 7.663 14.158 0.121 1.00 98.12 183 VAL A CA 1
ATOM 1368 C C . VAL A 1 183 ? 8.329 12.805 0.366 1.00 98.12 183 VAL A C 1
ATOM 1370 O O . VAL A 1 183 ? 7.994 12.160 1.357 1.00 98.12 183 VAL A O 1
ATOM 1373 N N . ILE A 1 184 ? 9.301 12.379 -0.451 1.00 98.31 184 ILE A N 1
ATOM 1374 C CA . ILE A 1 184 ? 9.926 11.054 -0.301 1.00 98.31 184 ILE A CA 1
ATOM 1375 C C . ILE A 1 184 ? 10.723 10.973 1.002 1.00 98.31 184 ILE A C 1
ATOM 1377 O O . ILE A 1 184 ? 10.442 10.097 1.817 1.00 98.31 184 ILE A O 1
ATOM 1381 N N . LYS A 1 185 ? 11.680 11.881 1.235 1.00 98.31 185 LYS A N 1
ATOM 1382 C CA . LYS A 1 185 ? 12.487 11.881 2.466 1.00 98.31 185 LYS A CA 1
ATOM 1383 C C . LYS A 1 185 ? 11.615 11.991 3.725 1.00 98.31 185 LYS A C 1
ATOM 1385 O O . LYS A 1 185 ? 11.710 11.097 4.566 1.00 98.31 185 LYS A O 1
ATOM 1390 N N . PRO A 1 186 ? 10.679 12.962 3.834 1.00 98.38 186 PRO A N 1
ATOM 1391 C CA . PRO A 1 186 ? 9.773 13.030 4.981 1.00 98.3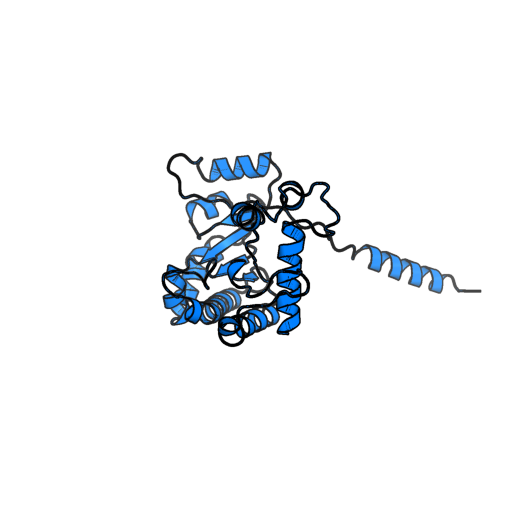8 186 PRO A CA 1
ATOM 1392 C C . PRO A 1 186 ? 8.934 11.762 5.197 1.00 98.38 186 PRO A C 1
ATOM 1394 O O . PRO A 1 186 ? 8.670 11.388 6.342 1.00 98.38 186 PRO A O 1
ATOM 1397 N N . MET A 1 187 ? 8.502 11.098 4.118 1.00 98.44 187 MET A N 1
ATOM 1398 C CA . MET A 1 187 ? 7.763 9.839 4.199 1.00 98.44 187 MET A CA 1
ATOM 1399 C C . MET A 1 187 ? 8.653 8.699 4.702 1.00 98.44 187 MET A C 1
ATOM 1401 O O . MET A 1 187 ? 8.249 7.981 5.613 1.00 98.44 187 MET A O 1
ATOM 1405 N N . LEU A 1 188 ? 9.858 8.534 4.153 1.00 98.25 188 LEU A N 1
ATOM 1406 C CA . LEU A 1 188 ? 10.789 7.477 4.558 1.00 98.25 188 LEU A CA 1
ATOM 1407 C C . LEU A 1 188 ? 11.240 7.640 6.013 1.00 98.25 188 LEU A C 1
ATOM 1409 O O . LEU A 1 188 ? 11.245 6.659 6.759 1.00 98.25 188 LEU A O 1
ATOM 1413 N N . ASP A 1 189 ? 11.532 8.869 6.440 1.00 98.31 189 ASP A N 1
ATOM 1414 C CA . ASP A 1 189 ? 11.849 9.175 7.836 1.00 98.31 189 ASP A CA 1
ATOM 1415 C C . ASP A 1 189 ? 10.701 8.777 8.765 1.00 98.31 189 ASP A C 1
ATOM 1417 O O . ASP A 1 189 ? 10.917 8.164 9.812 1.00 98.31 189 ASP A O 1
ATOM 1421 N N . PHE A 1 190 ? 9.465 9.075 8.365 1.00 98.62 190 PHE A N 1
ATOM 1422 C CA . PHE A 1 190 ? 8.280 8.699 9.121 1.00 98.62 190 PHE A CA 1
ATOM 1423 C C . PHE A 1 190 ? 8.069 7.174 9.172 1.00 98.62 190 PHE A C 1
ATOM 1425 O O . PHE A 1 190 ? 7.801 6.621 10.242 1.00 98.62 190 PHE A O 1
ATOM 1432 N N . LEU A 1 191 ? 8.240 6.465 8.053 1.00 98.44 191 LEU A N 1
ATOM 1433 C CA . LEU A 1 191 ? 8.163 4.999 8.023 1.00 98.44 191 LEU A CA 1
ATOM 1434 C C . LEU A 1 191 ? 9.219 4.370 8.940 1.00 98.44 191 LEU A C 1
ATOM 1436 O O . LEU A 1 191 ? 8.899 3.470 9.717 1.00 98.44 191 LEU A O 1
ATOM 1440 N N . LYS A 1 192 ? 10.448 4.899 8.928 1.00 97.69 192 LYS A N 1
ATOM 1441 C CA . LYS A 1 192 ? 11.535 4.463 9.813 1.00 97.69 192 LYS A CA 1
ATOM 1442 C C . LYS A 1 192 ? 11.205 4.701 11.287 1.00 97.69 192 LYS A C 1
ATOM 1444 O O . LYS A 1 192 ? 11.362 3.789 12.094 1.00 97.69 192 LYS A O 1
ATOM 1449 N N . GLN A 1 193 ? 10.712 5.891 11.641 1.00 97.94 193 GLN A N 1
ATOM 1450 C CA . GLN A 1 193 ? 10.338 6.242 13.020 1.00 97.94 193 GLN A CA 1
ATOM 1451 C C . GLN A 1 193 ? 9.212 5.361 13.578 1.00 97.94 193 GLN A C 1
ATOM 1453 O O . GLN A 1 193 ? 9.192 5.078 14.773 1.00 97.94 193 GLN A O 1
ATOM 1458 N N . THR A 1 194 ? 8.293 4.910 12.722 1.00 97.88 194 THR A N 1
ATOM 1459 C CA . THR A 1 194 ? 7.144 4.074 13.113 1.00 97.88 194 THR A CA 1
ATOM 1460 C C . THR A 1 194 ? 7.409 2.570 12.977 1.00 97.88 194 THR A C 1
ATOM 1462 O O . THR A 1 194 ? 6.534 1.750 13.262 1.00 97.88 194 THR A O 1
ATOM 1465 N N . GLY A 1 195 ? 8.609 2.175 12.529 1.00 97.31 195 GLY A N 1
ATOM 1466 C CA . GLY A 1 195 ? 8.934 0.776 12.244 1.00 97.31 195 GLY A CA 1
ATOM 1467 C C . GLY A 1 195 ? 7.983 0.156 11.214 1.00 97.31 195 GLY A C 1
ATOM 1468 O O . GLY A 1 195 ? 7.537 -0.982 11.391 1.00 97.31 195 GLY A O 1
ATOM 1469 N N . SER A 1 196 ? 7.610 0.939 10.200 1.00 98.06 196 SER A N 1
ATOM 1470 C CA . SER A 1 196 ? 6.786 0.529 9.062 1.00 98.06 196 SER A CA 1
ATOM 1471 C C . SER A 1 196 ? 7.648 0.280 7.818 1.00 98.06 196 SER A C 1
ATOM 1473 O O . SER A 1 196 ? 8.849 0.543 7.808 1.00 98.06 196 SER A O 1
ATOM 1475 N N . TYR A 1 197 ? 7.035 -0.248 6.761 1.00 96.50 197 TYR A N 1
ATOM 1476 C CA . TYR A 1 197 ? 7.693 -0.593 5.498 1.00 96.50 197 TYR A CA 1
ATOM 1477 C C . TYR A 1 197 ? 7.154 0.252 4.339 1.00 96.50 197 TYR A C 1
ATOM 1479 O O . TYR A 1 197 ? 6.058 0.808 4.422 1.00 96.50 197 TYR A O 1
ATOM 1487 N N . LEU A 1 198 ? 7.910 0.340 3.244 1.00 96.94 198 LEU A N 1
ATOM 1488 C CA . LEU A 1 198 ? 7.466 0.979 2.003 1.00 96.94 198 LEU A CA 1
ATOM 1489 C C . LEU A 1 198 ? 6.649 -0.009 1.157 1.00 96.94 198 LEU A C 1
ATOM 1491 O O . LEU A 1 198 ? 7.023 -1.173 1.032 1.00 96.94 198 LEU A O 1
ATOM 1495 N N . MET A 1 199 ? 5.552 0.456 0.559 1.00 98.25 199 MET A N 1
ATOM 1496 C CA . MET A 1 199 ? 4.793 -0.287 -0.447 1.00 98.25 199 MET A CA 1
ATOM 1497 C C . MET A 1 199 ? 5.103 0.267 -1.839 1.00 98.25 199 MET A C 1
ATOM 1499 O O . MET A 1 199 ? 5.147 1.481 -2.034 1.00 98.25 199 MET A O 1
ATOM 1503 N N . VAL A 1 200 ? 5.268 -0.618 -2.819 1.00 97.56 200 VAL A N 1
ATOM 1504 C CA . VAL A 1 200 ? 5.485 -0.245 -4.221 1.00 97.56 200 VAL A CA 1
ATOM 1505 C C . VAL A 1 200 ? 4.609 -1.108 -5.115 1.00 97.56 200 VAL A C 1
ATOM 1507 O O . VAL A 1 200 ? 4.525 -2.321 -4.932 1.00 97.56 200 VAL A O 1
ATOM 1510 N N . ASN A 1 201 ? 3.974 -0.474 -6.092 1.00 97.31 201 ASN A N 1
ATOM 1511 C CA . ASN A 1 201 ? 3.283 -1.148 -7.173 1.00 97.31 201 ASN A CA 1
ATOM 1512 C C . ASN A 1 201 ? 4.277 -1.362 -8.327 1.00 97.31 201 ASN A C 1
ATOM 1514 O O . ASN A 1 201 ? 4.659 -0.411 -9.012 1.00 97.31 201 ASN A O 1
ATOM 1518 N N . ALA A 1 202 ? 4.705 -2.609 -8.521 1.00 95.00 202 ALA A N 1
ATOM 1519 C CA . ALA A 1 202 ? 5.600 -3.017 -9.600 1.00 95.00 202 ALA A CA 1
ATOM 1520 C C . ALA A 1 202 ? 4.810 -3.753 -10.691 1.00 95.00 202 ALA A C 1
ATOM 1522 O O . ALA A 1 202 ? 4.051 -4.681 -10.403 1.00 95.00 202 ALA A O 1
ATOM 1523 N N . TYR A 1 203 ? 4.997 -3.339 -11.943 1.00 94.12 203 TYR A N 1
ATOM 1524 C CA . TYR A 1 203 ? 4.284 -3.876 -13.104 1.00 94.12 203 TYR A CA 1
ATOM 1525 C C . TYR A 1 203 ? 5.242 -4.003 -14.298 1.00 94.12 203 TYR A C 1
ATOM 1527 O O . TYR A 1 203 ? 5.298 -3.098 -15.139 1.00 94.12 203 TYR A O 1
ATOM 1535 N N . PRO A 1 204 ? 5.993 -5.112 -14.402 1.00 92.44 204 PRO A N 1
ATOM 1536 C CA . PRO A 1 204 ? 6.874 -5.382 -15.544 1.00 92.44 204 PRO A CA 1
ATOM 1537 C C . PRO A 1 204 ? 6.146 -5.258 -16.895 1.00 92.44 204 PRO A C 1
ATOM 1539 O O . PRO A 1 204 ? 6.602 -4.541 -17.789 1.00 92.44 204 PRO A O 1
ATOM 1542 N N . PHE A 1 205 ? 4.904 -5.755 -16.954 1.00 93.19 205 PHE A N 1
ATOM 1543 C CA . PHE A 1 205 ? 4.027 -5.664 -18.123 1.00 93.19 205 PHE A CA 1
ATOM 1544 C C . PHE A 1 205 ? 3.932 -4.260 -18.749 1.00 93.19 205 PHE A C 1
ATOM 1546 O O . PHE A 1 205 ? 3.936 -4.141 -19.973 1.00 93.19 205 PHE A O 1
ATOM 1553 N N . PHE A 1 206 ? 3.853 -3.182 -17.953 1.00 92.06 206 PHE A N 1
ATOM 1554 C CA . PHE A 1 206 ? 3.771 -1.825 -18.513 1.00 92.06 206 PHE A CA 1
ATOM 1555 C C . PHE A 1 206 ? 5.089 -1.379 -19.151 1.00 92.06 206 PHE A C 1
ATOM 1557 O O . PHE A 1 206 ? 5.064 -0.708 -20.184 1.00 92.06 206 PHE A O 1
ATOM 1564 N N . ALA A 1 207 ? 6.230 -1.781 -18.583 1.00 89.81 207 ALA A N 1
ATOM 1565 C CA . ALA A 1 207 ? 7.535 -1.518 -19.179 1.00 89.81 207 ALA A CA 1
ATOM 1566 C C . ALA A 1 207 ? 7.671 -2.261 -20.516 1.00 89.81 207 ALA A C 1
ATOM 1568 O O . ALA A 1 207 ? 8.010 -1.631 -21.523 1.00 89.81 207 ALA A O 1
ATOM 1569 N N . TYR A 1 208 ? 7.322 -3.554 -20.541 1.00 91.50 208 TYR A N 1
ATOM 1570 C CA . TYR A 1 208 ? 7.297 -4.367 -21.757 1.00 91.50 208 TYR A CA 1
ATOM 1571 C C . TYR A 1 208 ? 6.360 -3.782 -22.820 1.00 91.50 208 TYR A C 1
ATOM 1573 O O . TYR A 1 208 ? 6.779 -3.540 -23.949 1.00 91.50 208 TYR A O 1
ATOM 1581 N N . SER A 1 209 ? 5.103 -3.495 -22.470 1.00 93.25 209 SER A N 1
ATOM 1582 C CA . SER A 1 209 ? 4.110 -2.999 -23.429 1.00 93.25 209 SER A CA 1
ATOM 1583 C C . SER A 1 209 ? 4.525 -1.672 -24.071 1.00 93.25 209 SER A C 1
ATOM 1585 O O . SER A 1 209 ? 4.209 -1.449 -25.239 1.00 93.25 209 SER A O 1
ATOM 1587 N N . ALA A 1 210 ? 5.211 -0.795 -23.333 1.00 91.81 210 ALA A N 1
ATOM 1588 C CA . ALA A 1 210 ? 5.688 0.487 -23.848 1.00 91.81 210 ALA A CA 1
ATOM 1589 C C . ALA A 1 210 ? 6.975 0.368 -24.687 1.00 91.81 210 ALA A C 1
ATOM 1591 O O . ALA A 1 210 ? 7.214 1.216 -25.543 1.00 91.81 210 ALA A O 1
ATOM 1592 N N . ASN A 1 211 ? 7.787 -0.674 -24.467 1.00 90.38 211 ASN A N 1
ATOM 1593 C CA . ASN A 1 211 ? 9.120 -0.833 -25.064 1.00 90.38 211 ASN A CA 1
ATOM 1594 C C . ASN A 1 211 ? 9.333 -2.245 -25.635 1.00 90.38 211 ASN A C 1
ATOM 1596 O O . ASN A 1 211 ? 10.407 -2.827 -25.490 1.00 90.38 211 ASN A O 1
ATOM 1600 N N . SER A 1 212 ? 8.318 -2.820 -26.281 1.00 90.94 212 SER A N 1
ATOM 1601 C CA . SER A 1 212 ? 8.322 -4.226 -26.733 1.00 90.94 212 SER A CA 1
ATOM 1602 C C . SER A 1 212 ? 9.375 -4.551 -27.802 1.00 90.94 212 SER A C 1
ATOM 1604 O O . SER A 1 212 ? 9.671 -5.714 -28.057 1.00 90.94 212 SER A O 1
ATOM 1606 N N . ASN A 1 213 ? 9.976 -3.530 -28.417 1.00 91.50 213 ASN A N 1
ATOM 1607 C CA . ASN A 1 213 ? 11.127 -3.658 -29.311 1.00 91.50 213 ASN A CA 1
ATOM 1608 C C . ASN A 1 213 ? 12.479 -3.750 -28.574 1.00 91.50 213 ASN A C 1
ATOM 1610 O O . ASN A 1 213 ? 13.478 -4.082 -29.206 1.00 91.50 213 ASN A O 1
ATOM 1614 N N . GLN A 1 214 ? 12.525 -3.425 -27.280 1.00 88.69 214 GLN A N 1
ATOM 1615 C CA . GLN A 1 214 ? 13.734 -3.417 -26.446 1.00 88.69 214 GLN A CA 1
ATOM 1616 C C . GLN A 1 214 ? 13.664 -4.438 -25.306 1.00 88.69 214 GLN A C 1
ATOM 1618 O O . GLN A 1 214 ? 14.682 -5.014 -24.932 1.00 88.69 214 GLN A O 1
ATOM 1623 N N . ILE A 1 215 ? 12.470 -4.669 -24.759 1.00 88.44 215 ILE A N 1
ATOM 1624 C CA . ILE A 1 215 ? 12.237 -5.581 -23.643 1.00 88.44 215 ILE A CA 1
ATOM 1625 C C . ILE A 1 215 ? 11.678 -6.888 -24.196 1.00 88.44 215 ILE A C 1
ATOM 1627 O O . ILE A 1 215 ? 10.607 -6.913 -24.800 1.00 88.44 215 ILE A O 1
ATOM 1631 N N . SER A 1 216 ? 12.410 -7.981 -23.984 1.00 88.69 216 SER A N 1
ATOM 1632 C CA . SER A 1 216 ? 11.952 -9.314 -24.372 1.00 88.69 216 SER A CA 1
ATOM 1633 C C . SER A 1 216 ? 10.774 -9.758 -23.494 1.00 88.69 216 SER A C 1
ATOM 1635 O O . SER A 1 216 ? 10.828 -9.568 -22.276 1.00 88.69 216 SER A O 1
ATOM 1637 N N . PRO A 1 217 ? 9.751 -10.425 -24.057 1.00 89.62 217 PRO A N 1
ATOM 1638 C CA . PRO A 1 217 ? 8.705 -11.046 -23.248 1.00 89.62 217 PRO A CA 1
ATOM 1639 C C . PRO A 1 217 ? 9.261 -12.125 -22.308 1.00 89.62 217 PRO A C 1
ATOM 1641 O O . PRO A 1 217 ? 8.697 -12.348 -21.243 1.00 89.62 217 PRO A O 1
ATOM 1644 N N . ASP A 1 218 ? 10.368 -12.786 -22.659 1.00 90.56 218 ASP A N 1
ATOM 1645 C CA . ASP A 1 218 ? 10.964 -13.812 -21.798 1.00 90.56 218 ASP A CA 1
ATOM 1646 C C . ASP A 1 218 ? 11.598 -13.200 -20.540 1.00 90.56 218 ASP A C 1
ATOM 1648 O O . ASP A 1 218 ? 11.429 -13.732 -19.445 1.00 90.56 218 ASP A O 1
ATOM 1652 N N . TYR A 1 219 ? 12.220 -12.025 -20.672 1.00 87.00 219 TYR A N 1
ATOM 1653 C CA . TYR A 1 219 ? 12.718 -11.237 -19.540 1.00 87.00 219 TYR A CA 1
ATOM 1654 C C . TYR A 1 219 ? 11.582 -10.797 -18.596 1.00 87.00 219 TYR A C 1
ATOM 1656 O O . TYR A 1 219 ? 11.725 -10.857 -17.374 1.00 87.00 219 TYR A O 1
ATOM 1664 N N . ASP A 1 220 ? 10.437 -10.396 -19.156 1.00 87.31 220 ASP A N 1
ATOM 1665 C CA . ASP A 1 220 ? 9.267 -9.945 -18.390 1.00 87.31 220 ASP A CA 1
ATOM 1666 C C . ASP A 1 220 ? 8.550 -11.098 -17.658 1.00 87.31 220 ASP A C 1
ATOM 1668 O O . ASP A 1 220 ? 8.013 -10.923 -16.566 1.00 87.31 220 ASP A O 1
ATOM 1672 N N . LEU A 1 221 ? 8.566 -12.298 -18.252 1.00 90.25 221 LEU A N 1
ATOM 1673 C CA . LEU A 1 221 ? 7.851 -13.491 -17.783 1.00 90.25 221 LEU A CA 1
ATOM 1674 C C . LEU A 1 221 ? 8.710 -14.454 -16.947 1.00 90.25 221 LEU A C 1
ATOM 1676 O O . LEU A 1 221 ? 8.303 -15.603 -16.763 1.00 90.25 221 LEU A O 1
ATOM 1680 N N . PHE A 1 222 ? 9.861 -14.007 -16.433 1.00 89.19 222 PHE A N 1
ATOM 1681 C CA . PHE A 1 222 ? 10.778 -14.823 -15.620 1.00 89.19 222 PHE A CA 1
ATOM 1682 C C . PHE A 1 222 ? 11.300 -16.075 -16.348 1.00 89.19 222 PHE A C 1
ATOM 1684 O O . PHE A 1 222 ? 11.461 -17.140 -15.749 1.00 89.19 222 PHE A O 1
ATOM 1691 N N . LYS A 1 223 ? 11.525 -15.970 -17.660 1.00 88.44 223 LYS A N 1
ATOM 1692 C CA . LYS A 1 223 ? 12.090 -17.037 -18.491 1.00 88.44 223 LYS A CA 1
ATOM 1693 C C . LYS A 1 223 ? 13.541 -16.734 -18.851 1.00 88.44 223 LYS A C 1
ATOM 1695 O O . LYS A 1 223 ? 14.019 -15.607 -18.707 1.00 88.44 223 LYS A O 1
ATOM 1700 N N . ASP A 1 224 ? 14.215 -17.752 -19.376 1.00 84.44 224 ASP A N 1
ATOM 1701 C CA . ASP A 1 224 ? 15.556 -17.617 -19.933 1.00 84.44 224 ASP A CA 1
ATOM 1702 C C . ASP A 1 224 ? 15.582 -16.499 -20.979 1.00 84.44 224 ASP A C 1
ATOM 1704 O O . ASP A 1 224 ? 14.807 -16.490 -21.936 1.00 84.44 224 ASP A O 1
ATOM 1708 N N . ASN A 1 225 ? 16.481 -15.542 -20.785 1.00 80.44 225 ASN A N 1
ATOM 1709 C CA . ASN A 1 225 ? 16.604 -14.363 -21.628 1.00 80.44 225 ASN A CA 1
ATOM 1710 C C . ASN A 1 225 ? 18.083 -14.135 -22.012 1.00 80.44 225 ASN A C 1
ATOM 1712 O O . ASN A 1 225 ? 18.965 -14.774 -21.432 1.00 80.44 225 ASN A O 1
ATOM 1716 N N . PRO A 1 226 ? 18.387 -13.262 -22.994 1.00 73.31 226 PRO A N 1
ATOM 1717 C CA . PRO A 1 226 ? 19.747 -13.054 -23.500 1.00 73.31 226 PRO A CA 1
ATOM 1718 C C . PRO A 1 226 ? 20.690 -12.336 -22.511 1.00 73.31 226 PRO A C 1
ATOM 1720 O O . PRO A 1 226 ? 21.119 -11.209 -22.747 1.00 73.31 226 PRO A O 1
ATOM 1723 N N . GLY A 1 227 ? 21.057 -13.005 -21.418 1.00 72.31 227 GLY A N 1
ATOM 1724 C CA . GLY A 1 227 ? 22.121 -12.582 -20.508 1.00 72.31 227 GLY A CA 1
ATOM 1725 C C . GLY A 1 227 ? 21.774 -11.433 -19.558 1.00 72.31 227 GLY A C 1
ATOM 1726 O O . GLY A 1 227 ? 22.696 -10.875 -18.962 1.00 72.31 227 GLY A O 1
ATOM 1727 N N . VAL A 1 228 ? 20.496 -11.071 -19.393 1.00 77.62 228 VAL A N 1
ATOM 1728 C CA . VAL A 1 228 ? 20.079 -10.146 -18.330 1.00 77.62 228 VAL A CA 1
ATOM 1729 C C . VAL A 1 228 ? 19.886 -10.945 -17.045 1.00 77.62 228 VAL A C 1
ATOM 1731 O O . VAL A 1 228 ? 19.113 -11.902 -17.015 1.00 77.62 228 VAL A O 1
ATOM 1734 N N . VAL A 1 229 ? 20.651 -10.571 -16.016 1.00 77.31 229 VAL A N 1
ATOM 1735 C CA . VAL A 1 229 ? 20.705 -11.277 -14.726 1.00 77.31 229 VAL A CA 1
ATOM 1736 C C . VAL A 1 229 ? 19.367 -11.189 -13.998 1.00 77.31 229 VAL A C 1
ATOM 1738 O O . VAL A 1 229 ? 18.853 -12.215 -13.566 1.00 77.31 229 VAL A O 1
ATOM 1741 N N . ASP A 1 230 ? 18.801 -9.987 -13.918 1.00 78.94 230 ASP A N 1
ATOM 1742 C CA . ASP A 1 230 ? 17.527 -9.749 -13.243 1.00 78.94 230 ASP A CA 1
ATOM 1743 C C . ASP A 1 230 ? 16.371 -10.016 -14.211 1.00 78.94 230 ASP A C 1
ATOM 1745 O O . ASP A 1 230 ? 16.438 -9.640 -15.380 1.00 78.94 230 ASP A O 1
ATOM 1749 N N . SER A 1 231 ? 15.277 -10.605 -13.739 1.00 83.94 231 SER A N 1
ATOM 1750 C CA . SER A 1 231 ? 13.991 -10.553 -14.448 1.00 83.94 231 SER A CA 1
ATOM 1751 C C . SER A 1 231 ? 13.395 -9.137 -14.428 1.00 83.94 231 SER A C 1
ATOM 1753 O O . SER A 1 231 ? 13.810 -8.275 -13.650 1.00 83.94 231 SER A O 1
ATOM 1755 N N . GLY A 1 232 ? 12.365 -8.880 -15.243 1.00 85.38 232 GLY A N 1
ATOM 1756 C CA . GLY A 1 232 ? 11.688 -7.575 -15.273 1.00 85.38 232 GLY A CA 1
ATOM 1757 C C . GLY A 1 232 ? 11.150 -7.115 -13.918 1.00 85.38 232 GLY A C 1
ATOM 1758 O O . GLY A 1 232 ? 11.193 -5.926 -13.603 1.00 85.38 232 GLY A O 1
ATOM 1759 N N . PHE A 1 233 ? 10.683 -8.046 -13.087 1.00 90.44 233 PHE A N 1
ATOM 1760 C CA . PHE A 1 233 ? 10.246 -7.736 -11.728 1.00 90.44 233 PHE A CA 1
ATOM 1761 C C . PHE A 1 233 ? 11.420 -7.434 -10.798 1.00 90.44 233 PHE A C 1
ATOM 1763 O O . PHE A 1 233 ? 11.395 -6.408 -10.122 1.00 90.44 233 PHE A O 1
ATOM 1770 N N . GLU A 1 234 ? 12.450 -8.281 -10.787 1.00 91.06 234 GLU A N 1
ATOM 1771 C CA . GLU A 1 234 ? 13.640 -8.084 -9.946 1.00 91.06 234 GLU A CA 1
ATOM 1772 C C . GLU A 1 234 ? 14.322 -6.754 -10.269 1.00 91.06 234 GLU A C 1
ATOM 1774 O O . GLU A 1 234 ? 14.586 -5.974 -9.361 1.00 91.06 234 GLU A O 1
ATOM 1779 N N . ALA A 1 235 ? 14.453 -6.410 -11.551 1.00 92.38 235 ALA A N 1
ATOM 1780 C CA . ALA A 1 235 ? 15.027 -5.138 -11.972 1.00 92.38 235 ALA A CA 1
ATOM 1781 C C . ALA A 1 235 ? 14.223 -3.921 -11.478 1.00 92.38 235 ALA A C 1
ATOM 1783 O O . ALA A 1 235 ? 14.814 -2.904 -11.106 1.00 92.38 235 ALA A O 1
ATOM 1784 N N . GLN A 1 236 ? 12.883 -3.997 -11.451 1.00 94.62 236 GLN A N 1
ATOM 1785 C CA . GLN A 1 236 ? 12.063 -2.926 -10.872 1.00 94.62 236 GLN A CA 1
ATOM 1786 C C . GLN A 1 236 ? 12.289 -2.814 -9.360 1.00 94.62 236 GLN A C 1
ATOM 1788 O O . GLN A 1 236 ? 12.443 -1.709 -8.839 1.00 94.62 236 GLN A O 1
ATOM 1793 N N . ILE A 1 237 ? 12.339 -3.937 -8.648 1.00 95.00 237 ILE A N 1
ATOM 1794 C CA . ILE A 1 237 ? 12.587 -3.938 -7.204 1.00 95.00 237 ILE A CA 1
ATOM 1795 C C . ILE A 1 237 ? 13.989 -3.394 -6.884 1.00 95.00 237 ILE A C 1
ATOM 1797 O O . ILE A 1 237 ? 14.119 -2.517 -6.027 1.00 95.00 237 ILE A O 1
ATOM 1801 N N . ASP A 1 238 ? 15.013 -3.808 -7.625 1.00 95.19 238 ASP A N 1
ATOM 1802 C CA . ASP A 1 238 ? 16.388 -3.335 -7.458 1.00 95.19 238 ASP A CA 1
ATOM 1803 C C . ASP A 1 238 ? 16.535 -1.846 -7.779 1.00 95.19 238 ASP A C 1
ATOM 1805 O O . ASP A 1 238 ? 17.230 -1.128 -7.060 1.00 95.19 238 ASP A O 1
ATOM 1809 N N . ALA A 1 239 ? 15.812 -1.339 -8.783 1.00 97.12 239 ALA A N 1
ATOM 1810 C CA . ALA A 1 239 ? 15.760 0.094 -9.066 1.00 97.12 239 ALA A CA 1
ATOM 1811 C C . ALA A 1 239 ? 15.173 0.904 -7.902 1.00 97.12 239 ALA A C 1
ATOM 1813 O O . ALA A 1 239 ? 15.65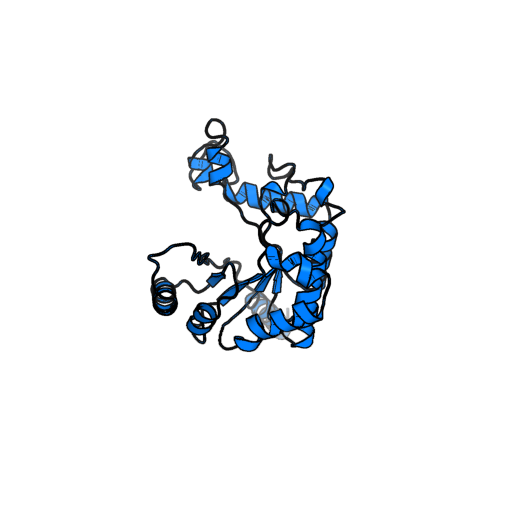7 1.997 -7.595 1.00 97.12 239 ALA A O 1
ATOM 1814 N N . VAL A 1 240 ? 14.157 0.377 -7.215 1.00 97.50 240 VAL A N 1
ATOM 1815 C CA . VAL A 1 240 ? 13.627 1.012 -6.001 1.00 97.50 240 VAL A CA 1
ATOM 1816 C C . VAL A 1 240 ? 14.667 0.977 -4.886 1.00 97.50 240 VAL A C 1
ATOM 1818 O O . VAL A 1 240 ? 14.881 2.000 -4.237 1.00 97.50 240 VAL A O 1
ATOM 1821 N N . PHE A 1 241 ? 15.332 -0.159 -4.662 1.00 96.88 241 PHE A N 1
ATOM 1822 C CA . PHE A 1 241 ? 16.376 -0.257 -3.640 1.00 96.88 241 PHE A CA 1
ATOM 1823 C C . PHE A 1 241 ? 17.533 0.710 -3.903 1.00 96.88 241 PHE A C 1
ATOM 1825 O O . PHE A 1 241 ? 17.916 1.444 -2.992 1.00 96.88 241 PHE A O 1
ATOM 1832 N N . ALA A 1 242 ? 18.025 0.789 -5.141 1.00 97.75 242 ALA A N 1
ATOM 1833 C CA . ALA A 1 242 ? 19.046 1.753 -5.538 1.00 97.75 242 ALA A CA 1
ATOM 1834 C C . ALA A 1 242 ? 18.591 3.200 -5.280 1.00 97.75 242 ALA A C 1
ATOM 1836 O O . ALA A 1 242 ? 19.329 3.988 -4.684 1.00 97.75 242 ALA A O 1
ATOM 1837 N N . ALA A 1 243 ? 17.342 3.526 -5.628 1.00 98.19 243 ALA A N 1
ATOM 1838 C CA . ALA A 1 243 ? 16.778 4.851 -5.391 1.00 98.19 243 ALA A CA 1
ATOM 1839 C C . ALA A 1 243 ? 16.669 5.198 -3.905 1.00 98.19 243 ALA A C 1
ATOM 1841 O O . ALA A 1 243 ? 16.919 6.343 -3.533 1.00 98.19 243 ALA A O 1
ATOM 1842 N N . LEU A 1 244 ? 16.318 4.226 -3.057 1.00 97.12 244 LEU A N 1
ATOM 1843 C CA . LEU A 1 244 ? 16.300 4.388 -1.604 1.00 97.12 244 LEU A CA 1
ATOM 1844 C C . LEU A 1 244 ? 17.711 4.620 -1.057 1.00 97.12 244 LEU A C 1
ATOM 1846 O O . LEU A 1 244 ? 17.903 5.536 -0.262 1.00 97.12 244 LEU A O 1
ATOM 1850 N N . SER A 1 245 ? 18.698 3.840 -1.5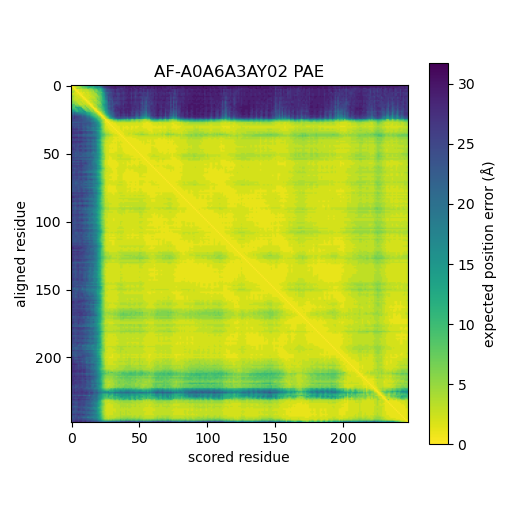01 1.00 96.00 245 SER A N 1
ATOM 1851 C CA . SER A 1 245 ? 20.094 3.989 -1.073 1.00 96.00 245 SER A CA 1
ATOM 1852 C C . SER A 1 245 ? 20.709 5.331 -1.477 1.00 96.00 245 SER A C 1
ATOM 1854 O O . SER A 1 245 ? 21.575 5.831 -0.769 1.00 96.00 245 SER A O 1
ATOM 1856 N N . ALA A 1 246 ? 20.260 5.934 -2.580 1.00 95.19 246 ALA A N 1
ATOM 1857 C CA . ALA A 1 246 ? 20.782 7.210 -3.069 1.00 95.19 246 ALA A CA 1
ATOM 1858 C C . ALA A 1 246 ? 20.334 8.440 -2.253 1.00 95.19 246 ALA A C 1
ATOM 1860 O O . ALA A 1 246 ? 20.884 9.525 -2.449 1.00 95.19 246 ALA A O 1
ATOM 1861 N N . ILE A 1 247 ? 19.325 8.307 -1.382 1.00 92.75 247 ILE A N 1
ATOM 1862 C CA . ILE A 1 247 ? 18.716 9.439 -0.657 1.00 92.75 247 ILE A CA 1
ATOM 1863 C C . ILE A 1 247 ? 18.693 9.277 0.870 1.00 92.75 247 ILE A C 1
ATOM 1865 O O . ILE A 1 247 ? 18.126 10.141 1.546 1.00 92.75 247 ILE A O 1
ATOM 1869 N N . GLN A 1 248 ? 19.256 8.182 1.389 1.00 67.62 248 GLN A N 1
ATOM 1870 C CA . GLN A 1 248 ? 19.401 7.909 2.824 1.00 67.62 248 GLN A CA 1
ATOM 1871 C C . GLN A 1 248 ? 20.671 8.519 3.414 1.00 67.62 248 GLN A C 1
ATOM 1873 O O . GLN A 1 248 ? 21.692 8.594 2.696 1.00 67.62 248 GLN A O 1
#

pLDDT: mean 91.95, std 13.44, range [37.75, 98.94]

Secondary structure (DSSP, 8-state):
---HHHHHHHHHHHHHHHHT-----PPP-EE----SSSPPPHHHHHHHHHHTT--EEE-SS--HHHHHHHTTS--EEEEEE-GGGHHHHHH-HHHHHHHHIIIIITTTTTSEEEEEEESSSGGG-TT-THHHHHHHHHHHHHHHHHTT-TTTSEEE-EEEGGGEEE-SSGGG-EE-HHHIIIIIHHHHHHHHHTT---EEE--HHHHHHH-TTTS-HHHHTT---SS-SS-HHHHHHHHHHHHHHTT-